Protein AF-A0A7J3CB57-F1 (afdb_monomer)

Radius of gyration: 18.68 Å; Cα contacts (8 Å, |Δi|>4): 405; chains: 1; bounding box: 47×32×48 Å

Nearest PDB structures (foldseek):
  8fs7-assembly1_G  TM=3.413E-01  e=9.773E-01  Saccharomyces cerevisiae
  8fs6-assembly1_G  TM=3.501E-01  e=1.384E+00  Saccharomyces cerevisiae
  8fs8-assembly1_G  TM=3.439E-01  e=1.745E+00  Saccharomyces cerevisiae
  7sh2-assembly1_G  TM=3.520E-01  e=1.646E+00  Saccharomyces cerevisiae
  7d5s-assembly1_A5  TM=2.911E-01  e=8.704E-01  Saccharomyces cerevisiae S288C

Mean predicted aligned error: 4.75 Å

Secondary structure (DSSP, 8-state):
---PPPHHHHHHHHHHHGGGTTSEEEEEEE-SSEEEEEEEETTEEEEEEEEETTTEEEEESS----SEET-STTTTEE--EEEESTTSSEEEEESSSEEEEE-GGG-EEEEEETTEEEEESS-EEETTEEE-TTSBP-PPP---TTSTT--HHHHHHT--S-HHHHHHHHS--TTHHHHHHHHTTS---SHHHHHHTHHHHHHHHH-

Structure (mmCIF, N/CA/C/O backbone):
data_AF-A0A7J3CB57-F1
#
_entry.id   AF-A0A7J3CB57-F1
#
loop_
_atom_site.group_PDB
_atom_site.id
_atom_site.type_symbol
_atom_site.label_atom_id
_atom_site.label_alt_id
_atom_site.label_comp_id
_atom_site.label_asym_id
_atom_site.label_entity_id
_atom_site.label_seq_id
_atom_site.pdbx_PDB_ins_code
_atom_site.Cartn_x
_atom_site.Cartn_y
_atom_site.Cartn_z
_atom_site.occupancy
_atom_site.B_iso_or_equiv
_atom_site.auth_seq_id
_atom_site.auth_comp_id
_atom_site.auth_asym_id
_atom_site.auth_atom_id
_atom_site.pdbx_PDB_model_num
ATOM 1 N N . MET A 1 1 ? 17.178 14.307 -3.572 1.00 38.34 1 MET A N 1
ATOM 2 C CA . MET A 1 1 ? 16.321 13.233 -4.129 1.00 38.34 1 MET A CA 1
ATOM 3 C C . MET A 1 1 ? 15.082 13.101 -3.258 1.00 38.34 1 MET A C 1
ATOM 5 O O . MET A 1 1 ? 15.237 12.918 -2.061 1.00 38.34 1 MET A O 1
ATOM 9 N N . LYS A 1 2 ? 13.868 13.264 -3.800 1.00 44.94 2 LYS A N 1
ATOM 10 C CA . LYS A 1 2 ? 12.630 13.085 -3.016 1.00 44.94 2 LYS A CA 1
ATOM 11 C C . LYS A 1 2 ? 12.364 11.580 -2.877 1.00 44.94 2 LYS A C 1
ATOM 13 O O . LYS A 1 2 ? 11.934 10.949 -3.835 1.00 44.94 2 LYS A O 1
ATOM 18 N N . SER A 1 3 ? 12.695 11.011 -1.722 1.00 59.19 3 SER A N 1
ATOM 19 C CA . SER A 1 3 ? 12.706 9.571 -1.441 1.00 59.19 3 SER A CA 1
ATOM 20 C C . SER A 1 3 ? 11.303 9.006 -1.190 1.00 59.19 3 SER A C 1
ATOM 22 O O . SER A 1 3 ? 10.954 8.693 -0.067 1.00 59.19 3 SER A O 1
ATOM 24 N N . SER A 1 4 ? 10.457 8.856 -2.209 1.00 71.75 4 SER A N 1
ATOM 25 C CA . SER A 1 4 ? 9.272 7.993 -2.051 1.00 71.75 4 SER A CA 1
ATOM 26 C C . SER A 1 4 ? 9.697 6.526 -2.005 1.00 71.75 4 SER A C 1
ATOM 28 O O . SER A 1 4 ? 10.627 6.158 -2.728 1.00 71.75 4 SER A O 1
ATOM 30 N N . LEU A 1 5 ? 8.973 5.689 -1.260 1.00 84.38 5 LEU A N 1
ATOM 31 C CA . LEU A 1 5 ? 9.158 4.241 -1.352 1.00 84.38 5 LEU A CA 1
ATOM 32 C C . LEU A 1 5 ? 8.951 3.756 -2.793 1.00 84.38 5 LEU A C 1
ATOM 34 O O . LEU A 1 5 ? 8.187 4.334 -3.572 1.00 84.38 5 LEU A O 1
ATOM 38 N N . SER A 1 6 ? 9.661 2.698 -3.129 1.00 86.94 6 SER A N 1
ATOM 39 C CA . SER A 1 6 ? 9.618 1.917 -4.360 1.00 86.94 6 SER A CA 1
ATOM 40 C C . SER A 1 6 ? 8.676 0.726 -4.222 1.00 86.94 6 SER A C 1
ATOM 42 O O . SER A 1 6 ? 8.260 0.373 -3.119 1.00 86.94 6 SER A O 1
ATOM 44 N N . PHE A 1 7 ? 8.381 0.056 -5.335 1.00 86.88 7 PHE A N 1
ATOM 45 C CA . PHE A 1 7 ? 7.584 -1.166 -5.300 1.00 86.88 7 PHE A CA 1
ATOM 46 C C . PHE A 1 7 ? 8.238 -2.276 -4.456 1.00 86.88 7 PHE A C 1
ATOM 48 O O . PHE A 1 7 ? 7.519 -2.972 -3.748 1.00 86.88 7 PHE A O 1
ATOM 55 N N . ALA A 1 8 ? 9.570 -2.412 -4.484 1.00 86.94 8 ALA A N 1
ATOM 56 C CA . ALA A 1 8 ? 10.304 -3.438 -3.740 1.00 86.94 8 ALA A CA 1
ATOM 57 C C . ALA A 1 8 ? 10.243 -3.208 -2.220 1.00 86.94 8 ALA A C 1
ATOM 59 O O . ALA A 1 8 ? 10.082 -4.146 -1.433 1.00 86.94 8 ALA A O 1
ATOM 60 N N . GLU A 1 9 ? 10.292 -1.945 -1.788 1.00 89.94 9 GLU A N 1
ATOM 61 C CA . GLU A 1 9 ? 10.100 -1.587 -0.379 1.00 89.94 9 GLU A CA 1
ATOM 62 C C . GLU A 1 9 ? 8.650 -1.854 0.069 1.00 89.94 9 GLU A C 1
ATOM 64 O O . GLU A 1 9 ? 8.436 -2.397 1.155 1.00 89.94 9 GLU A O 1
ATOM 69 N N . ILE A 1 10 ? 7.649 -1.563 -0.777 1.00 93.12 10 ILE A N 1
ATOM 70 C CA . ILE A 1 10 ? 6.248 -1.940 -0.504 1.00 93.12 10 ILE A CA 1
ATOM 71 C C . ILE A 1 10 ? 6.088 -3.461 -0.435 1.00 93.12 10 ILE A C 1
ATOM 73 O O . ILE A 1 10 ? 5.429 -3.961 0.477 1.00 93.12 10 ILE A O 1
ATOM 77 N N . MET A 1 11 ? 6.727 -4.202 -1.338 1.00 91.06 11 MET A N 1
ATOM 78 C CA . MET A 1 11 ? 6.706 -5.663 -1.349 1.00 91.06 11 MET A CA 1
ATOM 79 C C . MET A 1 11 ? 7.266 -6.235 -0.043 1.00 91.06 11 MET A C 1
ATOM 81 O O . MET A 1 11 ? 6.660 -7.119 0.566 1.00 91.06 11 MET A O 1
ATOM 85 N N . SER A 1 12 ? 8.386 -5.686 0.428 1.00 92.81 12 SER A N 1
ATOM 86 C CA . SER A 1 12 ? 9.019 -6.078 1.690 1.00 92.81 12 SER A CA 1
ATOM 87 C C . SER A 1 12 ? 8.121 -5.793 2.896 1.00 92.81 12 SER A C 1
ATOM 89 O O . SER A 1 12 ? 7.956 -6.655 3.765 1.00 92.81 12 SER A O 1
ATOM 91 N N . LEU A 1 13 ? 7.478 -4.619 2.926 1.00 96.19 13 LEU A N 1
ATOM 92 C CA . LEU A 1 13 ? 6.491 -4.269 3.950 1.00 96.19 13 LEU A CA 1
ATOM 93 C C . LEU A 1 13 ? 5.309 -5.241 3.946 1.00 96.19 13 LEU A C 1
ATOM 95 O O . LEU A 1 13 ? 4.960 -5.775 4.995 1.00 96.19 13 LEU A O 1
ATOM 99 N N . VAL A 1 14 ? 4.721 -5.517 2.783 1.00 96.62 14 VAL A N 1
ATOM 100 C CA . VAL A 1 14 ? 3.598 -6.456 2.637 1.00 96.62 14 VAL A CA 1
ATOM 101 C C . VAL A 1 14 ? 3.988 -7.861 3.099 1.00 96.62 14 VAL A C 1
ATOM 103 O O . VAL A 1 14 ? 3.247 -8.471 3.870 1.00 96.62 14 VAL A O 1
ATOM 106 N N . LYS A 1 15 ? 5.172 -8.355 2.714 1.00 96.00 15 LYS A N 1
ATOM 107 C CA . LYS A 1 15 ? 5.694 -9.663 3.147 1.00 96.00 15 LYS A CA 1
ATOM 108 C C . LYS A 1 15 ? 5.828 -9.740 4.667 1.00 96.00 15 LYS A C 1
ATOM 110 O O . LYS A 1 15 ? 5.419 -10.729 5.270 1.00 96.00 15 LYS A O 1
ATOM 115 N N . TYR A 1 16 ? 6.358 -8.693 5.300 1.00 97.50 16 TYR A N 1
ATOM 116 C CA . TYR A 1 16 ? 6.426 -8.621 6.759 1.00 97.50 16 TYR A CA 1
ATOM 117 C C . TYR A 1 16 ? 5.026 -8.602 7.383 1.00 97.50 16 TYR A C 1
ATOM 119 O O . TYR A 1 16 ? 4.765 -9.357 8.324 1.00 97.50 16 TYR A O 1
ATOM 127 N N . LEU A 1 17 ? 4.137 -7.754 6.861 1.00 98.38 17 LEU A N 1
ATOM 128 C CA . LEU A 1 17 ? 2.789 -7.531 7.376 1.00 98.38 17 LEU A CA 1
ATOM 129 C C . LEU A 1 17 ? 1.875 -8.748 7.221 1.00 98.38 17 LEU A C 1
ATOM 131 O O . LEU A 1 17 ? 0.974 -8.911 8.040 1.00 98.38 17 LEU A O 1
ATOM 135 N N . GLY A 1 18 ? 2.138 -9.645 6.268 1.00 98.19 18 GLY A N 1
ATOM 136 C CA . GLY A 1 18 ? 1.368 -10.879 6.065 1.00 98.19 18 GLY A CA 1
ATOM 137 C C . GLY A 1 18 ? 1.199 -11.732 7.332 1.00 98.19 18 GLY A C 1
ATOM 138 O O . GLY A 1 18 ? 0.197 -12.423 7.489 1.00 98.19 18 GLY A O 1
ATOM 139 N N . ARG A 1 19 ? 2.105 -11.616 8.315 1.00 98.19 19 ARG A N 1
ATOM 140 C CA . ARG A 1 19 ? 1.956 -12.271 9.630 1.00 98.19 19 ARG A CA 1
ATOM 141 C C . ARG A 1 19 ? 0.675 -11.871 10.379 1.00 98.19 19 ARG A C 1
ATOM 143 O O . ARG A 1 19 ? 0.191 -12.668 11.181 1.00 98.19 19 ARG A O 1
ATOM 150 N N . TYR A 1 20 ? 0.129 -10.681 10.113 1.00 98.62 20 TYR A N 1
ATOM 151 C CA . TYR A 1 20 ? -1.093 -10.143 10.721 1.00 98.62 20 TYR A CA 1
ATOM 152 C C . TYR A 1 20 ? -2.383 -10.560 9.995 1.00 98.62 20 TYR A C 1
ATOM 154 O O . TYR A 1 20 ? -3.464 -10.227 10.476 1.00 98.62 20 TYR A O 1
ATOM 162 N N . GLU A 1 21 ? -2.312 -11.313 8.890 1.00 98.62 21 GLU A N 1
ATOM 163 C CA . GLU A 1 21 ? -3.500 -11.934 8.281 1.00 98.62 21 GLU A CA 1
ATOM 164 C C . GLU A 1 21 ? -4.196 -12.868 9.288 1.00 98.62 21 GLU A C 1
ATOM 166 O O . GLU A 1 21 ? -3.537 -13.591 10.043 1.00 98.62 21 GLU A O 1
ATOM 171 N N . GLY A 1 22 ? -5.528 -12.817 9.356 1.00 98.44 22 GLY A N 1
ATOM 172 C CA . GLY A 1 22 ? -6.338 -13.439 10.412 1.00 98.44 22 GLY A CA 1
ATOM 173 C C . GLY A 1 22 ? -6.365 -12.658 11.735 1.00 98.44 22 GLY A C 1
ATOM 174 O O . GLY A 1 22 ? -7.016 -13.080 12.688 1.00 98.44 22 GLY A O 1
ATOM 175 N N . GLY A 1 23 ? -5.646 -11.537 11.816 1.00 98.56 23 GLY A N 1
ATOM 176 C CA . GLY A 1 23 ? -5.724 -10.565 12.900 1.00 98.56 23 GLY A CA 1
ATOM 177 C C . GLY A 1 23 ? -6.763 -9.478 12.628 1.00 98.56 23 GLY A C 1
ATOM 178 O O . GLY A 1 23 ? -7.767 -9.700 11.949 1.00 98.56 23 GLY A O 1
ATOM 179 N N . PHE A 1 24 ? -6.514 -8.286 13.160 1.00 98.56 24 PHE A N 1
ATOM 180 C CA . PHE A 1 24 ? -7.400 -7.135 13.030 1.00 98.56 24 PHE A CA 1
ATOM 181 C C . PHE A 1 24 ? -6.638 -5.806 13.029 1.00 98.56 24 PHE A C 1
ATOM 183 O O . PHE A 1 24 ? -5.546 -5.683 13.596 1.00 98.56 24 PHE A O 1
ATOM 190 N N . ILE A 1 25 ? -7.245 -4.793 12.412 1.00 98.69 25 ILE A N 1
ATOM 191 C CA . ILE A 1 25 ? -6.881 -3.392 12.620 1.00 98.69 25 ILE A CA 1
ATOM 192 C C . ILE A 1 25 ? -7.503 -2.986 13.961 1.00 98.69 25 ILE A C 1
ATOM 194 O O . ILE A 1 25 ? -8.697 -2.722 14.042 1.00 98.69 25 ILE A O 1
ATOM 198 N N . GLU A 1 26 ? -6.721 -2.983 15.043 1.00 98.38 26 GLU A N 1
ATOM 199 C CA . GLU A 1 26 ? -7.223 -2.668 16.392 1.00 98.38 26 GLU A CA 1
ATOM 200 C C . GLU A 1 26 ? -7.684 -1.216 16.465 1.00 98.38 26 GLU A C 1
ATOM 202 O O . GLU A 1 26 ? -8.778 -0.931 16.934 1.00 98.38 26 GLU A O 1
ATOM 207 N N . LYS A 1 27 ? -6.840 -0.293 15.999 1.00 98.19 27 LYS A N 1
ATOM 208 C CA . LYS A 1 27 ? -7.056 1.154 16.084 1.00 98.19 27 LYS A CA 1
ATOM 209 C C . LYS A 1 27 ? -6.508 1.829 14.847 1.00 98.19 27 LYS A C 1
ATOM 211 O O . LYS A 1 27 ? -5.547 1.350 14.244 1.00 98.19 27 LYS A O 1
ATOM 216 N N . ASN A 1 28 ? -7.067 2.985 14.530 1.00 98.56 28 ASN A N 1
ATOM 217 C CA . ASN A 1 28 ? -6.467 3.905 13.576 1.00 98.56 28 ASN A CA 1
ATOM 218 C C . ASN A 1 28 ? -6.370 5.312 14.169 1.00 98.56 28 ASN A C 1
ATOM 220 O O . ASN A 1 28 ? -7.122 5.656 15.076 1.00 98.56 28 ASN A O 1
ATOM 224 N N . TYR A 1 29 ? -5.426 6.103 13.682 1.00 98.38 29 TYR A N 1
ATOM 225 C CA . TYR A 1 29 ? -5.174 7.468 14.130 1.00 98.38 29 TYR A CA 1
ATOM 226 C C . TYR A 1 29 ? -5.048 8.366 12.912 1.00 98.38 29 TYR A C 1
ATOM 228 O O . TYR A 1 29 ? -4.495 7.948 11.894 1.00 98.38 29 TYR A O 1
ATOM 236 N N . TYR A 1 30 ? -5.558 9.585 13.020 1.00 97.94 30 TYR A N 1
ATOM 237 C CA . TYR A 1 30 ? -5.430 10.602 11.989 1.00 97.94 30 TYR A CA 1
ATOM 238 C C . TYR A 1 30 ? -5.052 11.947 12.616 1.00 97.94 30 TYR A C 1
ATOM 240 O O . TYR A 1 30 ? -5.779 12.468 13.467 1.00 97.94 30 TYR A O 1
ATOM 248 N N . GLY A 1 31 ? -3.918 12.487 12.177 1.00 96.75 31 GLY A N 1
ATOM 249 C CA . GLY A 1 31 ? -3.311 13.724 12.660 1.00 96.75 31 GLY A CA 1
ATOM 250 C C . GLY A 1 31 ? -2.809 14.604 11.520 1.00 96.75 31 GLY A C 1
ATOM 251 O O . GLY A 1 31 ? -3.054 14.316 10.346 1.00 96.75 31 GLY A O 1
ATOM 252 N N . GLU A 1 32 ? -2.094 15.675 11.862 1.00 94.62 32 GLU A N 1
ATOM 253 C CA . GLU A 1 32 ? -1.498 16.579 10.868 1.00 94.62 32 GLU A CA 1
ATOM 254 C C . GLU A 1 32 ? -0.471 15.859 9.983 1.00 94.62 32 GLU A C 1
ATOM 256 O O . GLU A 1 32 ? -0.491 16.019 8.762 1.00 94.62 32 GLU A O 1
ATOM 261 N N . GLU A 1 33 ? 0.355 14.999 10.583 1.00 93.06 33 GLU A N 1
ATOM 262 C CA . GLU A 1 33 ? 1.429 14.270 9.894 1.00 93.06 33 GLU A CA 1
ATOM 263 C C . GLU A 1 33 ? 0.917 13.141 8.985 1.00 93.06 33 GLU A C 1
ATOM 265 O O . GLU A 1 33 ? 1.577 12.758 8.015 1.00 93.06 33 GLU A O 1
ATOM 270 N N . GLY A 1 34 ? -0.278 12.605 9.257 1.00 96.69 34 GLY A N 1
ATOM 271 C CA . GLY A 1 34 ? -0.868 11.548 8.442 1.00 96.69 34 GLY A CA 1
ATOM 272 C C . GLY A 1 34 ? -1.733 10.563 9.216 1.00 96.69 34 GLY A C 1
ATOM 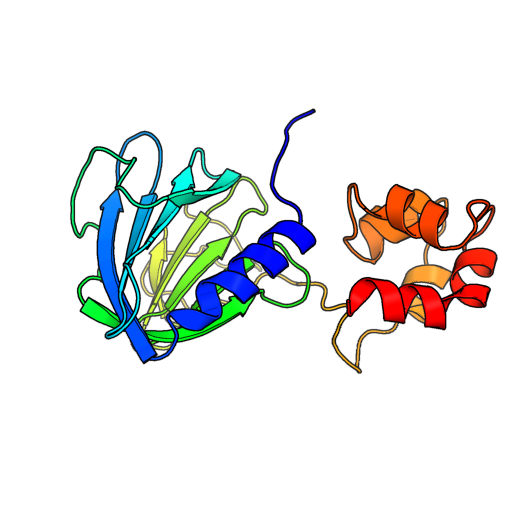273 O O . GLY A 1 34 ? -2.572 10.954 10.029 1.00 96.69 34 GLY A O 1
ATOM 274 N N . PHE A 1 35 ? -1.575 9.277 8.902 1.00 98.44 35 PHE A N 1
ATOM 275 C CA . PHE A 1 35 ? -2.391 8.188 9.435 1.00 98.44 35 PHE A CA 1
ATOM 276 C C . PHE A 1 35 ? -1.540 7.113 10.099 1.00 98.44 35 PHE A C 1
ATOM 278 O O . PHE A 1 35 ? -0.445 6.813 9.633 1.00 98.44 35 PHE A O 1
ATOM 285 N N . SER A 1 36 ? -2.079 6.475 11.133 1.00 98.50 36 SER A N 1
ATOM 286 C CA . SER A 1 36 ? -1.491 5.278 11.735 1.00 98.50 36 SER A CA 1
ATOM 287 C C . SER A 1 36 ? -2.523 4.174 11.892 1.00 98.50 36 SER A C 1
ATOM 289 O O . SER A 1 36 ? -3.670 4.451 12.240 1.00 98.50 36 SER A O 1
ATOM 291 N N . PHE A 1 37 ? -2.118 2.926 11.680 1.00 98.69 37 PHE A N 1
ATOM 292 C CA . PHE A 1 37 ? -2.960 1.739 11.794 1.00 98.69 37 PHE A CA 1
ATOM 293 C C . PHE A 1 37 ? -2.286 0.721 12.701 1.00 98.69 37 PHE A C 1
ATOM 295 O O . PHE A 1 37 ? -1.244 0.167 12.352 1.00 98.69 37 PHE A O 1
ATOM 302 N N . LYS A 1 38 ? -2.885 0.450 13.860 1.00 98.69 38 LYS A N 1
ATOM 303 C CA . LYS A 1 38 ? -2.401 -0.588 14.765 1.00 98.69 38 LYS A CA 1
ATOM 304 C C . LYS A 1 38 ? -2.916 -1.945 14.306 1.00 98.69 38 LYS A C 1
ATOM 306 O O . LYS A 1 38 ? -4.118 -2.197 14.365 1.00 98.69 38 LYS A O 1
ATOM 311 N N . LEU A 1 39 ? -2.011 -2.823 13.906 1.00 98.81 39 LEU A N 1
ATOM 312 C CA . LEU A 1 39 ? -2.306 -4.194 13.510 1.00 98.81 39 LEU A CA 1
ATOM 313 C C . LEU A 1 39 ? -2.015 -5.127 14.681 1.00 98.81 39 LEU A C 1
ATOM 315 O O . LEU A 1 39 ? -0.971 -5.025 15.334 1.00 98.81 39 LEU A O 1
ATOM 319 N N . ARG A 1 40 ? -2.947 -6.034 14.963 1.00 98.38 40 ARG A N 1
ATOM 320 C CA . ARG A 1 40 ? -2.843 -6.984 16.070 1.00 98.38 40 ARG A CA 1
ATOM 321 C C . ARG A 1 40 ? -3.292 -8.367 15.630 1.00 98.38 40 ARG A C 1
ATOM 323 O O . ARG A 1 40 ? -4.263 -8.514 14.896 1.00 98.38 40 ARG A O 1
ATOM 330 N N . LYS A 1 41 ? -2.602 -9.388 16.128 1.00 98.44 41 LYS A N 1
ATOM 331 C CA . LYS A 1 41 ? -2.986 -10.793 16.002 1.00 98.44 41 LYS A CA 1
ATOM 332 C C . LYS A 1 41 ? -2.536 -11.534 17.255 1.00 98.44 41 LYS A C 1
ATOM 334 O O . LYS A 1 41 ? -1.496 -11.211 17.817 1.00 98.44 41 LYS A O 1
ATOM 339 N N . SER A 1 42 ? -3.335 -12.494 17.714 1.00 97.50 42 SER A N 1
ATOM 340 C CA . SER A 1 42 ? -2.968 -13.302 18.881 1.00 97.50 42 SER A CA 1
ATOM 341 C C . SER A 1 42 ? -1.648 -14.046 18.638 1.00 97.50 42 SER A C 1
ATOM 343 O O . SER A 1 42 ? -1.434 -14.568 17.545 1.00 97.50 42 SER A O 1
ATOM 345 N N . GLY A 1 43 ? -0.776 -14.087 19.647 1.00 96.94 43 GLY A N 1
ATOM 346 C CA . GLY A 1 43 ? 0.510 -14.793 19.589 1.00 96.94 43 GLY A CA 1
ATOM 347 C C . GLY A 1 43 ? 1.676 -14.021 18.960 1.00 96.94 43 GLY A C 1
ATOM 348 O O . GLY A 1 43 ? 2.780 -14.555 18.933 1.00 96.94 43 GLY A O 1
ATOM 349 N N . ILE A 1 44 ? 1.472 -12.789 18.481 1.00 97.25 44 ILE A N 1
ATOM 350 C CA . ILE A 1 44 ? 2.553 -11.897 18.031 1.00 97.25 44 ILE A CA 1
ATOM 351 C C . ILE A 1 44 ? 2.358 -10.485 18.589 1.00 97.25 44 ILE A C 1
ATOM 353 O O . ILE A 1 44 ? 1.228 -10.063 18.853 1.00 97.25 44 ILE A O 1
ATOM 357 N N . ASP A 1 45 ? 3.454 -9.744 18.743 1.00 98.00 45 ASP A N 1
ATOM 358 C CA . ASP A 1 45 ? 3.396 -8.338 19.141 1.00 98.00 45 ASP A CA 1
ATOM 359 C C . ASP A 1 45 ? 2.630 -7.508 18.110 1.00 98.00 45 ASP A C 1
ATOM 361 O O . ASP A 1 45 ? 2.654 -7.791 16.913 1.00 98.00 45 ASP A O 1
ATOM 365 N N . SER A 1 46 ? 1.932 -6.469 18.570 1.00 98.19 46 SER A N 1
ATOM 366 C CA . SER A 1 46 ? 1.280 -5.523 17.663 1.00 98.19 46 SER A CA 1
ATOM 367 C C . SER A 1 46 ? 2.298 -4.604 16.993 1.00 98.19 46 SER A C 1
ATOM 369 O O . SER A 1 46 ? 3.281 -4.212 17.619 1.00 98.19 46 SER A O 1
ATOM 371 N N . THR A 1 47 ? 1.997 -4.151 15.779 1.00 98.69 47 THR A N 1
ATOM 372 C CA . THR A 1 47 ? 2.768 -3.106 15.092 1.00 98.69 47 THR A CA 1
ATOM 373 C C . THR A 1 47 ? 1.858 -1.981 14.627 1.00 98.69 47 THR A C 1
ATOM 375 O O . THR A 1 47 ? 0.651 -2.166 14.470 1.00 98.69 47 THR A O 1
ATOM 378 N N . TYR A 1 48 ? 2.440 -0.815 14.390 1.00 98.75 48 TYR A N 1
ATOM 379 C CA . TYR A 1 48 ? 1.779 0.315 13.763 1.00 98.75 48 TYR A CA 1
ATOM 380 C C . TYR A 1 48 ? 2.318 0.495 12.351 1.00 98.75 48 TYR A C 1
ATOM 382 O O . TYR A 1 48 ? 3.526 0.613 12.175 1.00 98.75 48 TYR A O 1
ATOM 390 N N . LEU A 1 49 ? 1.421 0.546 11.368 1.00 98.69 49 LEU A N 1
ATOM 391 C CA . LEU A 1 49 ? 1.713 0.994 10.011 1.00 98.69 49 LEU A CA 1
ATOM 392 C C . LEU A 1 49 ? 1.368 2.478 9.899 1.00 98.69 49 LEU A C 1
ATOM 394 O O . LEU A 1 49 ? 0.205 2.850 10.055 1.00 98.69 49 LEU A O 1
ATOM 398 N N . HIS A 1 50 ? 2.358 3.316 9.611 1.00 98.44 50 HIS A N 1
ATOM 399 C CA . HIS A 1 50 ? 2.179 4.764 9.483 1.00 98.44 50 HIS A CA 1
ATOM 400 C C . HIS A 1 50 ? 2.239 5.191 8.036 1.00 98.44 50 HIS A C 1
ATOM 402 O O . HIS A 1 50 ? 3.177 4.803 7.354 1.00 98.44 50 HIS A O 1
ATOM 408 N N . PHE A 1 51 ? 1.298 6.026 7.602 1.00 97.75 51 PHE A N 1
ATOM 409 C CA . PHE A 1 51 ? 1.325 6.725 6.324 1.00 97.75 51 PHE A CA 1
ATOM 410 C C . PHE A 1 51 ? 1.506 8.225 6.554 1.00 97.75 51 PHE A C 1
ATOM 412 O O . PHE A 1 51 ? 0.561 8.898 6.968 1.00 97.75 51 PHE A O 1
ATOM 419 N N . VAL A 1 52 ? 2.707 8.738 6.278 1.00 95.62 52 VAL A N 1
ATOM 420 C CA . VAL A 1 52 ? 3.127 10.109 6.625 1.00 95.62 52 VAL A CA 1
ATOM 421 C C . VAL A 1 52 ? 3.405 10.940 5.378 1.00 95.62 52 VAL A C 1
ATOM 423 O O . VAL A 1 52 ? 3.893 10.420 4.367 1.00 95.62 52 VAL A O 1
ATOM 426 N N . ASP A 1 53 ? 3.047 12.226 5.423 1.00 90.94 53 ASP A N 1
ATOM 427 C CA . ASP A 1 53 ? 3.245 13.218 4.348 1.00 90.94 53 ASP A CA 1
ATOM 428 C C . ASP A 1 53 ? 2.677 12.813 2.979 1.00 90.94 53 ASP A C 1
ATOM 430 O O . ASP A 1 53 ? 3.063 13.332 1.922 1.00 90.94 53 ASP A O 1
ATOM 434 N N . ASN A 1 54 ? 1.729 11.875 2.998 1.00 89.94 54 ASN A N 1
ATOM 435 C CA . ASN A 1 54 ? 1.191 11.172 1.838 1.00 89.94 54 ASN A CA 1
ATOM 436 C C . ASN A 1 54 ? 2.264 1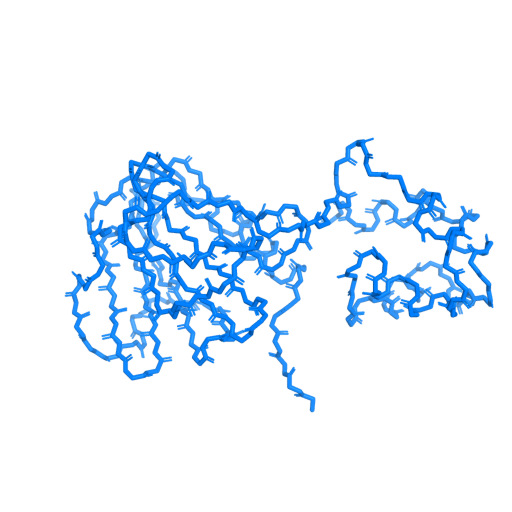0.495 0.958 1.00 89.94 54 ASN A C 1
ATOM 438 O O . ASN A 1 54 ? 2.102 10.396 -0.258 1.00 89.94 54 ASN A O 1
ATOM 442 N N . ARG A 1 55 ? 3.403 10.100 1.533 1.00 88.00 55 ARG A N 1
ATOM 443 C CA . ARG A 1 55 ? 4.576 9.644 0.764 1.00 88.00 55 ARG A CA 1
ATOM 444 C C . ARG A 1 55 ? 5.325 8.475 1.376 1.00 88.00 55 ARG A C 1
ATOM 446 O O . ARG A 1 55 ? 5.976 7.740 0.634 1.00 88.00 55 ARG A O 1
ATOM 453 N N . PHE A 1 56 ? 5.257 8.316 2.690 1.00 90.62 56 PHE A N 1
ATOM 454 C CA . PHE A 1 56 ? 6.071 7.349 3.411 1.00 90.62 56 PHE A CA 1
ATOM 455 C C . PHE A 1 56 ? 5.200 6.331 4.119 1.00 90.62 56 PHE A C 1
ATOM 457 O O . PHE A 1 56 ? 4.208 6.701 4.741 1.00 90.62 56 PHE A O 1
ATOM 464 N N . LEU A 1 57 ? 5.612 5.066 4.040 1.00 95.81 57 LEU A N 1
ATOM 465 C CA . LEU A 1 57 ? 5.121 4.004 4.903 1.00 95.81 57 LEU A CA 1
ATOM 466 C C . LEU A 1 57 ? 6.257 3.485 5.774 1.00 95.81 57 LEU A C 1
ATOM 468 O O . LEU A 1 57 ? 7.347 3.214 5.281 1.00 95.81 57 LEU A O 1
ATOM 472 N N . PHE A 1 58 ? 6.006 3.319 7.062 1.00 96.44 58 PHE A N 1
ATOM 473 C CA . PHE A 1 58 ? 6.955 2.648 7.943 1.00 96.44 58 PHE A CA 1
ATOM 474 C C . PHE A 1 58 ? 6.235 1.953 9.090 1.00 96.44 58 PHE A C 1
ATOM 476 O O . PHE A 1 58 ? 5.060 2.214 9.362 1.00 96.44 58 PHE A O 1
ATOM 483 N N . LEU A 1 59 ? 6.962 1.046 9.739 1.00 98.06 59 LEU A N 1
ATOM 484 C CA . LEU A 1 59 ? 6.480 0.277 10.876 1.00 98.06 59 LEU A CA 1
ATOM 485 C C . LEU A 1 59 ? 7.137 0.756 12.168 1.00 98.06 59 LEU A C 1
ATOM 487 O O . LEU A 1 59 ? 8.314 1.111 12.176 1.00 98.06 59 LEU A O 1
ATOM 491 N N . SER A 1 60 ? 6.399 0.707 13.272 1.00 98.12 60 SER A N 1
ATOM 492 C CA . SER A 1 60 ? 6.964 0.867 14.616 1.00 98.12 60 SER A CA 1
ATOM 493 C C . SER A 1 60 ? 6.176 0.076 15.660 1.00 98.12 60 SER A C 1
ATOM 495 O O . SER A 1 60 ? 5.068 -0.401 15.406 1.00 98.12 60 SER A O 1
ATOM 497 N N . SER A 1 61 ? 6.754 -0.076 16.851 1.00 97.62 61 SER A N 1
ATOM 498 C CA . SER A 1 61 ? 6.095 -0.680 18.020 1.00 97.62 61 SER A CA 1
ATOM 499 C C . SER A 1 61 ? 5.067 0.250 18.677 1.00 97.62 61 SER A C 1
ATOM 501 O O . SER A 1 61 ? 4.161 -0.212 19.365 1.00 97.62 61 SER A O 1
ATOM 503 N N . GLU A 1 62 ? 5.176 1.556 18.437 1.00 97.62 62 GLU A N 1
ATOM 504 C CA . GLU A 1 62 ? 4.343 2.593 19.050 1.00 97.62 62 GLU A CA 1
ATOM 505 C C . GLU A 1 62 ? 3.639 3.459 18.011 1.00 97.62 62 GLU A C 1
ATOM 507 O O . GLU A 1 62 ? 4.118 3.605 16.885 1.00 97.62 62 GLU A O 1
ATOM 512 N N . ASN A 1 63 ? 2.540 4.099 18.412 1.00 97.62 63 ASN A N 1
ATOM 513 C CA . ASN A 1 63 ? 1.926 5.137 17.598 1.00 97.62 63 ASN A CA 1
ATOM 514 C C . ASN A 1 63 ? 2.862 6.354 17.492 1.00 97.62 63 ASN A C 1
ATOM 516 O O . ASN A 1 63 ? 3.410 6.786 18.503 1.00 97.62 63 ASN A O 1
ATOM 520 N N . LYS A 1 64 ? 3.007 6.919 16.290 1.00 96.88 64 LYS A N 1
ATOM 521 C CA . LYS A 1 64 ? 3.772 8.147 16.027 1.00 96.88 64 LYS A CA 1
ATOM 522 C C . LYS A 1 64 ? 2.893 9.289 15.509 1.00 96.88 64 LYS A C 1
ATOM 524 O O . LYS A 1 64 ? 3.392 10.381 15.318 1.00 96.88 64 LYS A O 1
ATOM 529 N N . ILE A 1 65 ? 1.592 9.047 15.321 1.00 97.56 65 ILE A N 1
ATOM 530 C CA . ILE A 1 65 ? 0.641 10.046 14.829 1.00 97.56 65 ILE A CA 1
ATOM 531 C C . ILE A 1 65 ? -0.235 10.527 15.977 1.00 97.56 65 ILE A C 1
ATOM 533 O O . ILE A 1 65 ? -1.126 9.809 16.442 1.00 97.56 65 ILE A O 1
ATOM 537 N N . GLU A 1 66 ? -0.011 11.757 16.419 1.00 95.25 66 GLU A N 1
ATOM 538 C CA . GLU A 1 66 ? -0.900 12.426 17.364 1.00 95.25 66 GLU A CA 1
ATOM 539 C C . GLU A 1 66 ? -2.156 12.926 16.647 1.00 95.25 66 GLU A C 1
ATOM 541 O O . GLU A 1 66 ? -2.081 13.577 15.606 1.00 95.25 66 GLU A O 1
ATOM 546 N N . GLY A 1 67 ? -3.337 12.607 17.177 1.00 94.69 67 GLY A N 1
ATOM 547 C CA . GLY A 1 67 ? -4.586 13.060 16.576 1.00 94.69 67 GLY A CA 1
ATOM 548 C C . GLY A 1 67 ? -5.804 12.221 16.936 1.00 94.69 67 GLY A C 1
ATOM 549 O O . GLY A 1 67 ? -5.848 11.527 17.955 1.00 94.69 67 GLY A O 1
ATOM 550 N N . LYS A 1 68 ? -6.827 12.300 16.082 1.00 96.69 68 LYS A N 1
ATOM 551 C CA . LYS A 1 68 ? -8.114 11.631 16.288 1.00 96.69 68 LYS A CA 1
ATOM 552 C C . LYS A 1 68 ? -7.938 10.121 16.198 1.00 96.69 68 LYS A C 1
ATOM 554 O O . LYS A 1 68 ? -7.584 9.588 15.147 1.00 96.69 68 LYS A O 1
ATOM 559 N N . LYS A 1 69 ? -8.240 9.440 17.297 1.00 97.12 69 LYS A N 1
ATOM 560 C CA . LYS A 1 69 ? -8.317 7.983 17.364 1.00 97.12 69 LYS A CA 1
ATOM 561 C C . LYS A 1 69 ? -9.622 7.490 16.728 1.00 97.12 69 LYS A C 1
ATOM 563 O O . LYS A 1 69 ? -10.661 8.122 16.884 1.00 97.12 69 LYS A O 1
ATOM 568 N N . ASN A 1 70 ? -9.548 6.353 16.044 1.00 96.25 70 ASN A N 1
ATOM 569 C CA . ASN A 1 70 ? -10.633 5.672 15.338 1.00 96.25 70 ASN A CA 1
ATOM 570 C C . ASN A 1 70 ? -11.388 6.594 14.370 1.00 96.25 70 ASN A C 1
ATOM 572 O O . ASN A 1 70 ? -12.605 6.533 14.239 1.00 96.25 70 ASN A O 1
ATOM 576 N N . PHE A 1 71 ? -10.637 7.466 13.695 1.00 96.56 71 PHE A N 1
ATOM 577 C CA . PHE A 1 71 ? -11.165 8.422 12.729 1.00 96.56 71 PHE A CA 1
ATOM 578 C C . PHE A 1 71 ? -11.797 7.734 11.510 1.00 96.56 71 PHE A C 1
ATOM 580 O O . PHE A 1 71 ? -12.825 8.178 11.004 1.00 96.56 71 PHE A O 1
ATOM 587 N N . LEU A 1 72 ? -11.179 6.653 11.037 1.00 97.81 72 LEU A N 1
ATOM 588 C CA . LEU A 1 72 ? -11.694 5.817 9.960 1.00 97.81 72 LEU A CA 1
ATOM 589 C C . LEU A 1 72 ? -12.546 4.679 10.528 1.00 97.81 72 LEU A C 1
ATOM 591 O O . LEU A 1 72 ? -12.242 4.180 11.619 1.00 97.81 72 LEU A O 1
ATOM 595 N N . PRO A 1 73 ? -13.542 4.183 9.770 1.00 97.06 73 PRO A N 1
ATOM 596 C CA . PRO A 1 73 ? -14.398 3.073 10.181 1.00 97.06 73 PRO A CA 1
ATOM 597 C C . PRO A 1 73 ? -13.667 1.716 10.084 1.00 97.06 73 PRO A C 1
ATOM 599 O O . PRO A 1 73 ? -14.170 0.772 9.488 1.00 97.06 73 PRO A O 1
ATOM 602 N N . LEU A 1 74 ? -12.462 1.615 10.644 1.00 98.00 74 LEU A N 1
ATOM 603 C CA . LEU A 1 74 ? -11.567 0.453 10.578 1.00 98.00 74 LEU A CA 1
ATOM 604 C C . LEU A 1 74 ? -11.236 -0.139 11.958 1.00 98.00 74 LEU A C 1
ATOM 606 O O . LEU A 1 74 ? -10.443 -1.067 12.036 1.00 98.00 74 LEU A O 1
ATOM 610 N N . GLU A 1 75 ? -11.799 0.394 13.045 1.00 97.75 75 GLU A N 1
ATOM 611 C CA . GLU A 1 75 ? -11.584 -0.148 14.393 1.00 97.75 75 GLU A CA 1
ATOM 612 C C . GLU A 1 75 ? -12.134 -1.577 14.520 1.00 97.75 75 GLU A C 1
ATOM 614 O O . GLU A 1 75 ? -13.281 -1.847 14.167 1.00 97.75 75 GLU A O 1
ATOM 619 N N . ASN A 1 76 ? -11.297 -2.475 15.046 1.00 97.81 76 ASN A N 1
ATOM 620 C CA . ASN A 1 76 ? -11.559 -3.901 15.254 1.00 97.81 76 ASN A CA 1
ATOM 621 C C . ASN A 1 76 ? -12.034 -4.659 13.999 1.00 97.81 76 ASN A C 1
ATOM 623 O O . ASN A 1 76 ? -12.718 -5.676 14.106 1.00 97.81 76 ASN A O 1
ATOM 627 N N . ILE A 1 77 ? -11.658 -4.192 12.806 1.00 98.25 77 ILE A N 1
ATOM 628 C CA . ILE A 1 77 ? -11.964 -4.887 11.551 1.00 98.25 77 ILE A CA 1
ATOM 629 C C . ILE A 1 77 ? -10.959 -6.016 11.327 1.00 98.25 77 ILE A C 1
ATOM 631 O O . ILE A 1 77 ? -9.750 -5.808 11.436 1.00 98.25 77 ILE A O 1
ATOM 635 N N . SER A 1 78 ? -11.463 -7.208 11.000 1.00 98.38 78 SER A N 1
ATOM 636 C CA . SER A 1 78 ? -10.638 -8.373 10.685 1.00 98.38 78 SER A CA 1
ATOM 637 C C . SER A 1 78 ? -9.847 -8.183 9.391 1.00 98.38 78 SER A C 1
ATOM 639 O O . SER A 1 78 ? -10.315 -7.561 8.438 1.00 98.38 78 SER A O 1
ATOM 641 N N . ILE A 1 79 ? -8.643 -8.748 9.363 1.00 98.75 79 ILE A N 1
ATOM 642 C CA . ILE A 1 79 ? -7.742 -8.709 8.211 1.00 98.75 79 ILE A CA 1
ATOM 643 C C . ILE A 1 79 ? -7.798 -10.066 7.518 1.00 98.75 79 ILE A C 1
ATOM 645 O O . ILE A 1 79 ? -7.303 -11.056 8.059 1.00 98.75 79 ILE A O 1
ATOM 649 N N . SER A 1 80 ? -8.368 -10.124 6.319 1.00 98.56 80 SER A N 1
ATOM 650 C CA . SER A 1 80 ? -8.376 -11.339 5.498 1.00 98.56 80 SER A CA 1
ATOM 651 C C . SER A 1 80 ? -7.094 -11.490 4.685 1.00 98.56 80 SER A C 1
ATOM 653 O O . SER A 1 80 ? -6.589 -12.602 4.550 1.00 98.56 80 SER A O 1
ATOM 655 N N . ARG A 1 81 ? -6.559 -10.390 4.145 1.00 98.50 81 ARG A N 1
ATOM 656 C CA . ARG A 1 81 ? -5.376 -10.406 3.276 1.00 98.50 81 ARG A CA 1
ATOM 657 C C . ARG A 1 81 ? -4.622 -9.088 3.347 1.00 98.50 81 ARG A C 1
ATOM 659 O O . ARG A 1 81 ? -5.241 -8.029 3.404 1.00 98.50 81 ARG A O 1
ATOM 666 N N . ILE A 1 82 ? -3.297 -9.134 3.277 1.00 98.62 82 ILE A N 1
ATOM 667 C CA . ILE A 1 82 ? -2.462 -7.955 3.040 1.00 98.62 82 ILE A CA 1
ATOM 668 C C . ILE A 1 82 ? -1.679 -8.193 1.758 1.00 98.62 82 ILE A C 1
ATOM 670 O O . ILE A 1 82 ? -0.952 -9.176 1.635 1.00 98.62 82 ILE A O 1
ATOM 674 N N . LYS A 1 83 ? -1.829 -7.302 0.779 1.00 97.12 83 LYS A N 1
ATOM 675 C CA . LYS A 1 83 ? -1.152 -7.445 -0.512 1.00 97.12 83 LYS A CA 1
ATOM 676 C C . LYS A 1 83 ? -0.740 -6.107 -1.105 1.00 97.12 83 LYS A C 1
ATOM 678 O O . LYS A 1 83 ? -1.229 -5.047 -0.722 1.00 97.12 83 LYS A O 1
ATOM 683 N N . GLN A 1 84 ? 0.176 -6.202 -2.055 1.00 95.81 84 GLN A N 1
ATOM 684 C CA . GLN A 1 84 ? 0.499 -5.144 -2.996 1.00 95.81 84 GLN A CA 1
ATOM 685 C C . GLN A 1 84 ? -0.295 -5.387 -4.281 1.00 95.81 84 GLN A C 1
ATOM 687 O O . GLN A 1 84 ? -0.458 -6.542 -4.681 1.00 95.81 84 GLN A O 1
ATOM 692 N N . VAL A 1 85 ? -0.781 -4.326 -4.920 1.00 94.81 85 VAL A N 1
ATOM 693 C CA . VAL A 1 85 ? -1.444 -4.435 -6.229 1.00 94.81 85 VAL A CA 1
ATOM 694 C C . VAL A 1 85 ? -0.380 -4.444 -7.318 1.00 94.81 85 VAL A C 1
ATOM 696 O O . VAL A 1 85 ? 0.373 -3.478 -7.457 1.00 94.81 85 VAL A O 1
ATOM 699 N N . GLY A 1 86 ? -0.299 -5.558 -8.047 1.00 90.69 86 GLY A N 1
ATOM 700 C CA . GLY A 1 86 ? 0.752 -5.810 -9.025 1.00 90.69 86 GLY A CA 1
ATOM 701 C C . GLY A 1 86 ? 2.151 -5.618 -8.440 1.00 90.69 86 GLY A C 1
ATOM 702 O O . GLY A 1 86 ? 2.462 -6.079 -7.339 1.00 90.69 86 GLY A O 1
ATOM 703 N N . THR A 1 87 ? 2.981 -4.892 -9.170 1.00 89.19 87 THR A N 1
ATOM 704 C CA . THR A 1 87 ? 4.281 -4.356 -8.758 1.00 89.19 87 THR A CA 1
ATOM 705 C C . THR A 1 87 ? 4.232 -2.834 -8.650 1.00 89.19 87 THR A C 1
ATOM 707 O O . THR A 1 87 ? 5.238 -2.157 -8.832 1.00 89.19 87 THR A O 1
ATOM 710 N N . ASP A 1 88 ? 3.061 -2.282 -8.334 1.00 90.44 88 ASP A N 1
ATOM 711 C CA . ASP A 1 88 ? 2.865 -0.853 -8.140 1.00 90.44 88 ASP A CA 1
ATOM 712 C C . ASP A 1 88 ? 2.873 -0.461 -6.663 1.00 90.44 88 ASP A C 1
ATOM 714 O O . ASP A 1 88 ? 2.826 -1.289 -5.751 1.00 90.44 88 ASP A O 1
ATOM 718 N N . ARG A 1 89 ? 2.947 0.840 -6.386 1.00 92.56 89 ARG A N 1
ATOM 719 C CA . ARG A 1 89 ? 3.044 1.360 -5.011 1.00 92.56 89 ARG A CA 1
ATOM 720 C C . ARG A 1 89 ? 1.668 1.559 -4.387 1.00 92.56 89 ARG A C 1
ATOM 722 O O . ARG A 1 89 ? 1.282 2.678 -4.038 1.00 92.56 89 ARG A O 1
ATOM 729 N N . ILE A 1 90 ? 0.933 0.456 -4.289 1.00 95.62 90 ILE A N 1
ATOM 730 C CA . ILE A 1 90 ? -0.415 0.385 -3.727 1.00 95.62 90 ILE A CA 1
ATOM 731 C C . ILE A 1 90 ? -0.464 -0.784 -2.747 1.00 95.62 90 ILE A C 1
ATOM 733 O O . ILE A 1 90 ? -0.294 -1.936 -3.144 1.00 95.62 90 ILE A O 1
ATOM 737 N N . LEU A 1 91 ? -0.702 -0.481 -1.472 1.00 97.94 91 LEU A N 1
ATOM 738 C CA . LEU A 1 91 ? -0.894 -1.468 -0.411 1.00 97.94 91 LEU A CA 1
ATOM 739 C C . LEU A 1 91 ? -2.385 -1.602 -0.106 1.00 97.94 91 LEU A C 1
ATOM 741 O O . LEU A 1 91 ? -3.073 -0.597 0.072 1.00 97.94 91 LEU A O 1
ATOM 745 N N . THR A 1 92 ? -2.869 -2.834 0.019 1.00 98.50 92 THR A N 1
ATOM 746 C CA . THR A 1 92 ? -4.242 -3.128 0.443 1.00 98.50 92 THR A CA 1
ATOM 747 C C . THR A 1 92 ? -4.248 -4.020 1.677 1.00 98.50 92 THR A C 1
ATOM 749 O O . THR A 1 92 ? -3.576 -5.054 1.692 1.00 98.50 92 THR A O 1
ATOM 752 N N . ILE A 1 93 ? -5.045 -3.649 2.677 1.00 98.69 93 ILE A N 1
ATOM 753 C CA . ILE A 1 93 ? -5.425 -4.506 3.804 1.00 98.69 93 ILE A CA 1
ATOM 754 C C . ILE A 1 93 ? -6.905 -4.832 3.618 1.00 98.69 93 ILE A C 1
ATOM 756 O O . ILE A 1 93 ? -7.763 -3.968 3.798 1.00 98.69 93 ILE A O 1
ATOM 760 N N . GLU A 1 94 ? -7.185 -6.055 3.188 1.00 98.56 94 GLU A N 1
ATOM 761 C CA . GLU A 1 94 ? -8.519 -6.545 2.854 1.00 98.56 94 GLU A CA 1
ATOM 762 C C . GLU A 1 94 ? -9.207 -7.142 4.085 1.00 98.56 94 GLU A C 1
ATOM 764 O O . GLU A 1 94 ? -8.561 -7.677 4.989 1.00 98.56 94 GLU A O 1
ATOM 769 N N . GLY A 1 95 ? -10.532 -7.051 4.093 1.00 98.00 95 GLY A N 1
ATOM 770 C CA . GLY A 1 95 ? -11.422 -7.531 5.143 1.00 98.00 95 GLY A CA 1
ATOM 771 C C . GLY A 1 95 ? -12.861 -7.105 4.833 1.00 98.00 95 GLY A C 1
ATOM 772 O O . GLY A 1 95 ? -13.135 -6.668 3.710 1.00 98.00 95 GLY A O 1
ATOM 773 N N . PRO A 1 96 ? -13.783 -7.141 5.813 1.00 98.00 96 PRO A N 1
ATOM 774 C CA . PRO A 1 96 ? -15.130 -6.572 5.662 1.00 98.00 96 PRO A CA 1
ATOM 775 C C . PRO A 1 96 ? -15.113 -5.103 5.219 1.00 98.00 96 PRO A C 1
ATOM 777 O O . PRO A 1 96 ? -16.003 -4.636 4.510 1.00 98.00 96 PRO A O 1
ATOM 780 N N . ARG A 1 97 ? -14.062 -4.379 5.620 1.00 98.44 97 ARG A N 1
ATOM 781 C CA . ARG A 1 97 ? -13.695 -3.079 5.067 1.00 98.44 97 ARG A CA 1
ATOM 782 C C . ARG A 1 97 ? -12.253 -3.133 4.602 1.00 98.44 97 ARG A C 1
ATOM 784 O O . ARG A 1 97 ? -11.389 -3.610 5.331 1.00 98.44 97 ARG A O 1
ATOM 791 N N . THR A 1 98 ? -12.012 -2.641 3.395 1.00 98.50 98 THR A N 1
ATOM 792 C CA . THR A 1 98 ? -10.688 -2.670 2.773 1.00 98.50 98 THR A CA 1
ATOM 793 C C . THR A 1 98 ? -10.029 -1.308 2.903 1.00 98.50 98 THR A C 1
ATOM 795 O O . THR A 1 98 ? -10.585 -0.305 2.457 1.00 98.50 98 THR A O 1
ATOM 798 N N . LEU A 1 99 ? -8.842 -1.272 3.502 1.00 98.75 99 LEU A N 1
ATOM 799 C CA . LEU A 1 99 ? -7.967 -0.104 3.496 1.00 98.75 99 LEU A CA 1
ATOM 800 C C . LEU A 1 99 ? -7.066 -0.172 2.265 1.00 98.75 99 LEU A C 1
ATOM 802 O O . LEU A 1 99 ? -6.372 -1.168 2.065 1.00 98.75 99 LEU A O 1
ATOM 806 N N . ILE A 1 100 ? -7.036 0.901 1.482 1.00 98.50 100 ILE A N 1
ATOM 807 C CA . ILE A 1 100 ? -6.132 1.058 0.342 1.00 98.50 100 ILE A CA 1
ATOM 808 C C . ILE A 1 100 ? -5.257 2.277 0.589 1.00 98.50 100 ILE A C 1
ATOM 810 O O . ILE A 1 100 ? -5.767 3.369 0.852 1.00 98.50 100 ILE A O 1
ATOM 814 N N . ILE A 1 101 ? -3.945 2.092 0.476 1.00 98.19 101 ILE A N 1
ATOM 815 C CA . ILE A 1 101 ? -2.953 3.160 0.544 1.00 98.19 101 ILE A CA 1
ATOM 816 C C . ILE A 1 101 ? -2.232 3.216 -0.799 1.00 98.19 101 ILE A C 1
ATOM 818 O O . ILE A 1 101 ? -1.469 2.315 -1.147 1.00 98.19 101 ILE A O 1
ATOM 822 N N . GLU A 1 102 ? -2.459 4.290 -1.545 1.00 96.00 102 GLU A N 1
ATOM 823 C CA . GLU A 1 102 ? -1.724 4.593 -2.772 1.00 96.00 102 GLU A CA 1
ATOM 824 C C . GLU A 1 102 ? -0.585 5.558 -2.432 1.00 96.00 102 GLU A C 1
ATOM 826 O O . GLU A 1 102 ? -0.827 6.584 -1.797 1.00 96.00 102 GLU A O 1
ATOM 831 N N . LEU A 1 103 ? 0.647 5.276 -2.868 1.00 93.12 103 LEU A N 1
ATOM 832 C CA . LEU A 1 103 ? 1.774 6.223 -2.756 1.00 93.12 103 LEU A CA 1
ATOM 833 C C . LEU A 1 103 ? 2.071 6.955 -4.075 1.00 93.12 103 LEU A C 1
ATOM 835 O O . LEU A 1 103 ? 2.930 7.837 -4.134 1.00 93.12 103 LEU A O 1
ATOM 839 N N . MET A 1 104 ? 1.357 6.599 -5.142 1.00 87.88 104 MET A N 1
ATOM 840 C CA . MET A 1 104 ? 1.418 7.273 -6.438 1.00 87.88 104 MET A CA 1
ATOM 841 C C . MET A 1 104 ? 0.696 8.627 -6.388 1.00 87.88 104 MET A C 1
ATOM 843 O O . MET A 1 104 ? -0.154 8.860 -5.532 1.00 87.88 104 MET A O 1
ATOM 847 N N . GLY A 1 105 ? 1.023 9.541 -7.309 1.00 85.75 105 GLY A N 1
ATOM 848 C CA . GLY A 1 105 ? 0.236 10.766 -7.520 1.00 85.75 105 GLY A CA 1
ATOM 849 C C . GLY A 1 105 ? 0.122 11.705 -6.308 1.00 85.75 105 GLY A C 1
ATOM 850 O O . GLY A 1 105 ? -0.869 12.416 -6.180 1.00 85.75 105 GLY A O 1
ATOM 851 N N . GLY A 1 106 ? 1.108 11.706 -5.402 1.00 88.56 106 GLY A N 1
ATOM 852 C CA . GLY A 1 106 ? 1.071 12.511 -4.170 1.00 88.56 106 GLY A CA 1
ATOM 853 C C . GLY A 1 106 ? 0.319 11.861 -3.004 1.00 88.56 106 GLY A C 1
ATOM 854 O O . GLY A 1 106 ? 0.045 12.544 -2.012 1.00 88.56 106 GLY A O 1
ATOM 855 N N . GLY A 1 107 ? 0.004 10.574 -3.154 1.00 93.62 107 GLY A N 1
ATOM 856 C CA . GLY A 1 107 ? -0.490 9.652 -2.148 1.00 93.62 107 GLY A CA 1
ATOM 857 C C . GLY A 1 107 ? -1.913 9.895 -1.661 1.00 93.62 107 GLY A C 1
ATOM 858 O O . GLY A 1 107 ? -2.382 11.034 -1.538 1.00 93.62 107 GLY A O 1
ATOM 859 N N . ASN A 1 108 ? -2.608 8.800 -1.368 1.00 96.31 108 ASN A N 1
ATOM 860 C CA . ASN A 1 108 ? -4.002 8.825 -0.955 1.00 96.31 108 ASN A CA 1
ATOM 861 C C . ASN A 1 108 ? -4.368 7.611 -0.094 1.00 96.31 108 ASN A C 1
ATOM 863 O O . ASN A 1 108 ? -3.715 6.569 -0.149 1.00 96.31 108 ASN A O 1
ATOM 867 N N . ILE A 1 109 ? -5.443 7.760 0.678 1.00 97.81 109 ILE A N 1
ATOM 868 C CA . ILE A 1 109 ? -6.054 6.677 1.445 1.00 97.81 109 ILE A CA 1
ATOM 869 C C . ILE A 1 109 ? -7.511 6.548 1.041 1.00 97.81 109 ILE A C 1
ATOM 871 O O . ILE A 1 109 ? -8.238 7.546 0.986 1.00 97.81 109 ILE A O 1
ATOM 875 N N . PHE A 1 110 ? -7.929 5.305 0.844 1.00 98.38 110 PHE A N 1
ATOM 876 C CA . PHE A 1 110 ? -9.313 4.933 0.619 1.00 98.38 110 PHE A CA 1
ATOM 877 C C . PHE A 1 110 ? -9.733 3.876 1.634 1.00 98.38 110 PHE A C 1
ATOM 879 O O . PHE A 1 110 ? -8.946 3.005 2.008 1.00 98.38 110 PHE A O 1
ATOM 886 N N . VAL A 1 111 ? -10.989 3.948 2.061 1.00 98.62 111 VAL A N 1
ATOM 887 C CA . VAL A 1 111 ? -11.641 2.864 2.798 1.00 98.62 111 VAL A CA 1
ATOM 888 C C . VAL A 1 111 ? -12.846 2.428 1.998 1.00 98.62 111 VAL A C 1
ATOM 890 O O . VAL A 1 111 ? -13.690 3.261 1.666 1.00 98.62 111 VAL A O 1
ATOM 893 N N . LEU A 1 112 ? -12.916 1.137 1.696 1.00 98.44 112 LEU A N 1
ATOM 894 C CA . LEU A 1 112 ? -13.998 0.539 0.930 1.00 98.44 112 LEU A CA 1
ATOM 895 C C . LEU A 1 112 ? -14.837 -0.386 1.802 1.00 98.44 112 LEU A C 1
ATOM 897 O O . LEU A 1 112 ? -14.312 -1.045 2.699 1.00 98.44 112 LEU A O 1
ATOM 901 N N . GLN A 1 113 ? -16.113 -0.500 1.467 1.00 98.19 113 GLN A N 1
ATOM 902 C CA . GLN A 1 113 ? -16.981 -1.593 1.885 1.00 98.19 113 GLN A CA 1
ATOM 903 C C . GLN A 1 113 ? -17.675 -2.117 0.632 1.00 98.19 113 GLN A C 1
ATOM 905 O O . GLN A 1 113 ? -18.259 -1.335 -0.111 1.00 98.19 113 GLN A O 1
ATOM 910 N N . GLU A 1 114 ? -17.537 -3.415 0.356 1.00 96.19 114 GLU A N 1
ATOM 911 C CA . GLU A 1 114 ? -18.125 -4.051 -0.839 1.00 96.19 114 GLU A CA 1
ATOM 912 C C . GLU A 1 114 ? -17.740 -3.345 -2.161 1.00 96.19 114 GLU A C 1
ATOM 914 O O . GLU A 1 114 ? -18.539 -3.202 -3.083 1.00 96.19 114 GLU A O 1
ATOM 919 N N . GLY A 1 115 ? -16.496 -2.855 -2.250 1.00 95.44 115 GLY A N 1
ATOM 920 C CA . GLY A 1 115 ? -15.980 -2.126 -3.420 1.00 95.44 115 GLY A CA 1
ATOM 921 C C . GLY A 1 115 ? -16.459 -0.672 -3.547 1.00 95.44 115 GLY A C 1
ATOM 922 O O . GLY A 1 115 ? -16.021 0.041 -4.451 1.00 95.44 115 GLY A O 1
ATOM 923 N N . VAL A 1 116 ? -17.316 -0.206 -2.637 1.00 97.56 116 VAL A N 1
ATOM 924 C CA . VAL A 1 116 ? -17.832 1.167 -2.591 1.00 97.56 116 VAL A CA 1
ATOM 925 C C . VAL A 1 116 ? -17.028 1.998 -1.595 1.00 97.56 116 VAL A C 1
ATOM 927 O O . VAL A 1 116 ? -16.711 1.546 -0.494 1.00 97.56 116 VAL A O 1
ATOM 930 N N . LEU A 1 117 ? -16.702 3.234 -1.969 1.00 98.06 117 LEU A N 1
ATOM 931 C CA . LEU A 1 117 ? -15.963 4.170 -1.129 1.00 98.06 117 LEU A CA 1
ATOM 932 C C . LEU A 1 117 ? -16.778 4.584 0.100 1.00 98.06 117 LEU A C 1
ATOM 934 O O . LEU A 1 117 ? -17.818 5.225 -0.019 1.00 98.06 117 LEU A O 1
ATOM 938 N N . LEU A 1 118 ? -16.255 4.303 1.290 1.00 98.12 118 LEU A N 1
ATOM 939 C CA . LEU A 1 118 ? -16.712 4.906 2.546 1.00 98.12 118 LEU A CA 1
ATOM 940 C C . LEU A 1 118 ? -15.938 6.182 2.870 1.00 98.12 118 LEU A C 1
ATOM 942 O O . LEU A 1 118 ? -16.486 7.133 3.421 1.00 98.12 118 LEU A O 1
ATOM 946 N N . TYR A 1 119 ? -14.648 6.194 2.545 1.00 98.19 119 TYR A N 1
ATOM 947 C CA . TYR A 1 119 ? -13.766 7.316 2.821 1.00 98.19 119 TYR A CA 1
ATOM 948 C C .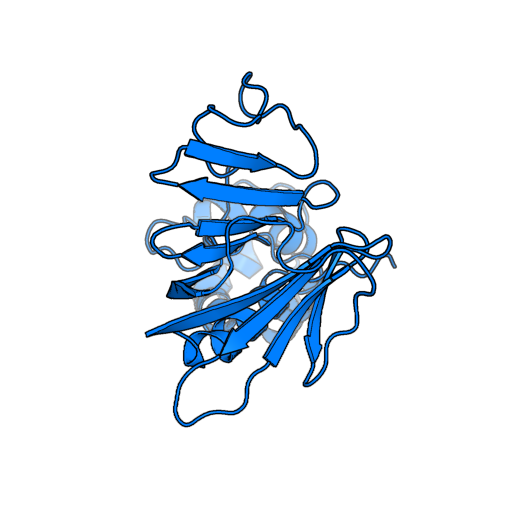 TYR A 1 119 ? -12.741 7.478 1.709 1.00 98.19 119 TYR A C 1
ATOM 950 O O . TYR A 1 119 ? -12.209 6.498 1.188 1.00 98.19 119 TYR A O 1
ATOM 958 N N . VAL A 1 120 ? -12.426 8.734 1.408 1.00 97.06 120 VAL A N 1
ATOM 959 C CA . VAL A 1 120 ? -11.286 9.126 0.589 1.00 97.06 120 VAL A CA 1
ATOM 960 C C . VAL A 1 120 ? -10.612 10.330 1.236 1.00 97.06 120 VAL A C 1
ATOM 962 O O . VAL A 1 120 ? -11.281 11.285 1.636 1.00 97.06 120 VAL A O 1
ATOM 965 N N . ARG A 1 121 ? -9.283 10.297 1.344 1.00 96.00 121 ARG A N 1
ATOM 966 C CA . ARG A 1 121 ? -8.517 11.399 1.938 1.00 96.00 121 ARG A CA 1
ATOM 967 C C . ARG A 1 121 ? -8.478 12.624 1.022 1.00 96.00 121 ARG A C 1
ATOM 969 O O . ARG A 1 121 ? -8.736 13.735 1.479 1.00 96.00 121 ARG A O 1
ATOM 976 N N . LYS A 1 122 ? -8.153 12.433 -0.257 1.00 93.88 122 LYS A N 1
ATOM 977 C CA . LYS A 1 122 ? -8.156 13.482 -1.291 1.00 93.88 122 LYS A CA 1
ATOM 978 C C . LYS A 1 122 ? -9.039 13.043 -2.452 1.00 93.88 122 LYS A C 1
ATOM 980 O O . LYS A 1 122 ? -8.791 11.987 -3.028 1.00 93.88 122 LYS A O 1
ATOM 985 N N . GLN A 1 123 ? -10.044 13.841 -2.811 1.00 93.56 123 GLN A N 1
ATOM 986 C CA . GLN A 1 123 ? -10.837 13.559 -4.009 1.00 93.56 123 GLN A CA 1
ATOM 987 C C . GLN A 1 123 ? -9.931 13.614 -5.239 1.00 93.56 123 GLN A C 1
ATOM 989 O O . GLN A 1 123 ? -9.176 14.568 -5.426 1.00 93.56 123 GLN A O 1
ATOM 994 N N . VAL A 1 124 ? -10.004 12.580 -6.069 1.00 92.38 124 VAL A N 1
ATOM 995 C CA . VAL A 1 124 ? -9.217 12.463 -7.299 1.00 92.38 124 VAL A CA 1
ATOM 996 C C . VAL A 1 124 ? -10.137 12.080 -8.445 1.00 92.38 124 VAL A C 1
ATOM 998 O O . VAL A 1 124 ? -11.073 11.301 -8.265 1.00 92.38 124 VAL A O 1
ATOM 1001 N N . LYS A 1 125 ? -9.874 12.626 -9.633 1.00 91.62 125 LYS A N 1
ATOM 1002 C CA . LYS A 1 125 ? -10.579 12.229 -10.850 1.00 91.62 125 LYS A CA 1
ATOM 1003 C C . LYS A 1 125 ? -9.833 11.062 -11.495 1.00 91.62 125 LYS A C 1
ATOM 1005 O O . LYS A 1 125 ? -8.658 11.199 -11.825 1.00 91.62 125 LYS A O 1
ATOM 1010 N N . ARG A 1 126 ? -10.505 9.930 -11.684 1.00 89.31 126 ARG A N 1
ATOM 1011 C CA . ARG A 1 126 ? -9.965 8.707 -12.292 1.00 89.31 126 ARG A CA 1
ATOM 1012 C C . ARG A 1 126 ? -10.926 8.218 -13.366 1.00 89.31 126 ARG A C 1
ATOM 1014 O O . ARG A 1 126 ? -12.111 8.067 -13.098 1.00 89.31 126 ARG A O 1
ATOM 1021 N N . LYS A 1 127 ? -10.424 8.019 -14.590 1.00 87.50 127 LYS A N 1
ATOM 1022 C CA . LYS A 1 127 ? -11.215 7.534 -15.742 1.00 87.50 127 LYS A CA 1
ATOM 1023 C C . LYS A 1 127 ? -12.544 8.295 -15.930 1.00 87.50 127 LYS A C 1
ATOM 1025 O O . LYS A 1 127 ? -13.582 7.717 -16.213 1.00 87.50 127 LYS A O 1
ATOM 1030 N N . GLY A 1 128 ? -12.513 9.616 -15.732 1.00 86.25 128 GLY A N 1
ATOM 1031 C CA . GLY A 1 128 ? -13.691 10.484 -15.855 1.00 86.25 128 GLY A CA 1
ATOM 1032 C C . GLY A 1 128 ? -14.559 10.610 -14.595 1.00 86.25 128 GLY A C 1
ATOM 1033 O O . GLY A 1 128 ? -15.314 11.576 -14.508 1.00 86.25 128 GLY A O 1
ATOM 1034 N N . ILE A 1 129 ? -14.394 9.736 -13.599 1.00 88.06 129 ILE A N 1
ATOM 1035 C CA . ILE A 1 129 ? -15.183 9.695 -12.358 1.00 88.06 129 ILE A CA 1
ATOM 1036 C C . ILE A 1 129 ? -14.422 10.391 -11.225 1.00 88.06 129 ILE A C 1
ATOM 1038 O O . ILE A 1 129 ? -13.208 10.244 -11.097 1.00 88.06 129 ILE A O 1
ATOM 1042 N N . ILE A 1 130 ? -15.117 11.165 -10.391 1.00 94.19 130 ILE A N 1
ATOM 1043 C CA . ILE A 1 130 ? -14.537 11.738 -9.168 1.00 94.19 130 ILE A CA 1
ATOM 1044 C C . ILE A 1 130 ? -14.712 10.723 -8.042 1.00 94.19 130 ILE A C 1
ATOM 1046 O O . ILE A 1 130 ? -15.838 10.423 -7.657 1.00 94.19 130 ILE A O 1
ATOM 1050 N N . LEU A 1 131 ? -13.608 10.223 -7.488 1.00 94.94 131 LEU A N 1
ATOM 1051 C CA . LEU A 1 131 ? -13.639 9.305 -6.354 1.00 94.94 131 LEU A CA 1
ATOM 1052 C C . LEU A 1 131 ? -14.036 10.064 -5.083 1.00 94.94 131 LEU A C 1
ATOM 1054 O O . LEU A 1 131 ? -13.272 10.883 -4.565 1.00 94.94 131 LEU A O 1
ATOM 1058 N N . ARG A 1 132 ? -15.242 9.778 -4.594 1.00 95.94 132 ARG A N 1
ATOM 1059 C CA . ARG A 1 132 ? -15.854 10.315 -3.370 1.00 95.94 132 ARG A CA 1
ATOM 1060 C C . ARG A 1 132 ? -16.669 9.212 -2.680 1.00 95.94 132 ARG A C 1
ATOM 1062 O O . ARG A 1 132 ? -16.936 8.191 -3.315 1.00 95.94 132 ARG A O 1
ATOM 1069 N N . PRO A 1 133 ? -17.065 9.382 -1.406 1.00 97.25 133 PRO A N 1
ATOM 1070 C CA . PRO A 1 133 ? -17.889 8.387 -0.730 1.00 97.25 133 PRO A CA 1
ATOM 1071 C C . PRO A 1 133 ? -19.171 8.071 -1.516 1.00 97.25 133 PRO A C 1
ATOM 1073 O O . PRO A 1 133 ? -19.803 8.983 -2.049 1.00 97.25 133 PRO A O 1
ATOM 1076 N N . GLY A 1 134 ? -19.528 6.790 -1.594 1.00 96.75 134 GLY A N 1
ATOM 1077 C CA . GLY A 1 134 ? -20.655 6.263 -2.370 1.00 96.75 134 GLY A CA 1
ATOM 1078 C C . GLY A 1 134 ? -20.308 5.801 -3.790 1.00 96.75 134 GLY A C 1
ATOM 1079 O O . GLY A 1 134 ? -21.070 5.038 -4.374 1.00 96.75 134 GLY A O 1
ATOM 1080 N N . GLU A 1 135 ? -19.158 6.198 -4.338 1.00 96.56 135 GLU A N 1
ATOM 1081 C CA . GLU A 1 135 ? -18.726 5.762 -5.672 1.00 96.56 135 GLU A CA 1
ATOM 1082 C C . GLU A 1 135 ? -17.979 4.421 -5.606 1.00 96.56 135 GLU A C 1
ATOM 1084 O O . GLU A 1 135 ? -17.328 4.102 -4.604 1.00 96.56 135 GLU A O 1
ATOM 1089 N N . LYS A 1 136 ? -18.025 3.641 -6.692 1.00 95.12 136 LYS A N 1
ATOM 1090 C CA . LYS A 1 136 ? -17.183 2.444 -6.825 1.00 95.12 136 LYS A CA 1
ATOM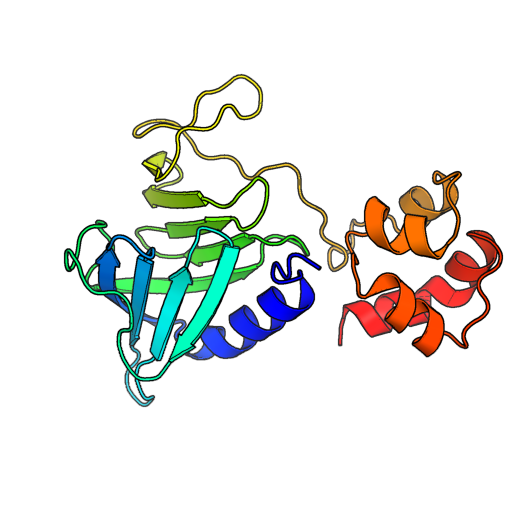 1091 C C . LYS A 1 136 ? -15.718 2.839 -6.978 1.00 95.12 136 LYS A C 1
ATOM 1093 O O . LYS A 1 136 ? -15.389 3.789 -7.688 1.00 95.12 136 LYS A O 1
ATOM 1098 N N . TYR A 1 137 ? -14.843 2.097 -6.310 1.00 95.19 137 TYR A N 1
ATOM 1099 C CA . TYR A 1 137 ? -13.407 2.247 -6.479 1.00 95.19 137 TYR A CA 1
ATOM 1100 C C . TYR A 1 137 ? -12.890 1.240 -7.501 1.00 95.19 137 TYR A C 1
ATOM 1102 O O . TYR A 1 137 ? -13.047 0.035 -7.323 1.00 95.19 137 TYR A O 1
ATOM 1110 N N . ASP A 1 138 ? -12.186 1.755 -8.503 1.00 92.50 138 ASP A N 1
ATOM 1111 C CA . ASP A 1 138 ? -11.362 0.963 -9.405 1.00 92.50 138 ASP A CA 1
ATOM 1112 C C . ASP A 1 138 ? -9.898 1.339 -9.200 1.00 92.50 138 ASP A C 1
ATOM 1114 O O . ASP A 1 138 ? -9.560 2.528 -9.101 1.00 92.50 138 ASP A O 1
ATOM 1118 N N . PHE A 1 139 ? -9.019 0.337 -9.164 1.00 92.75 139 PHE A N 1
ATOM 1119 C CA . PHE A 1 139 ? -7.577 0.570 -9.145 1.00 92.75 139 PHE A CA 1
ATOM 1120 C C . PHE A 1 139 ? -7.153 1.415 -10.361 1.00 92.75 139 PHE A C 1
ATOM 1122 O O . PHE A 1 139 ? -7.778 1.334 -11.428 1.00 92.75 139 PHE A O 1
ATOM 1129 N N . PRO A 1 140 ? -6.111 2.259 -10.226 1.00 90.25 140 PRO A N 1
ATOM 1130 C CA . PRO A 1 140 ? -5.471 2.823 -11.407 1.00 90.25 140 PRO A CA 1
ATOM 1131 C C . PRO A 1 140 ? -4.915 1.684 -12.274 1.00 90.25 140 PRO A C 1
ATOM 1133 O O . PRO A 1 140 ? -4.748 0.562 -11.795 1.00 90.25 140 PRO A O 1
ATOM 1136 N N . ASP A 1 141 ? -4.623 1.973 -13.540 1.00 88.81 141 ASP A N 1
ATOM 1137 C CA . ASP A 1 141 ? -3.902 1.008 -14.370 1.00 88.81 141 ASP A CA 1
ATOM 1138 C C . ASP A 1 141 ? -2.550 0.726 -13.704 1.00 88.81 141 ASP A C 1
ATOM 1140 O O . ASP A 1 141 ? -1.859 1.665 -13.297 1.00 88.81 141 ASP A O 1
ATOM 1144 N N . TYR A 1 142 ? -2.234 -0.556 -13.525 1.00 89.38 142 TYR A N 1
ATOM 1145 C CA . TYR A 1 142 ? -1.072 -0.996 -12.766 1.00 89.38 142 TYR A CA 1
ATOM 1146 C C . TYR A 1 142 ? -0.226 -1.985 -13.557 1.00 89.38 142 TYR A C 1
ATOM 1148 O O . TYR A 1 142 ? -0.731 -2.730 -14.399 1.00 89.38 142 TYR A O 1
ATOM 1156 N N . ILE A 1 143 ? 1.067 -2.001 -13.250 1.00 88.88 143 ILE A N 1
ATOM 1157 C CA . ILE A 1 143 ? 2.010 -2.996 -13.766 1.00 88.88 143 ILE A CA 1
ATOM 1158 C C . ILE A 1 143 ? 2.026 -4.180 -12.802 1.00 88.88 143 ILE A C 1
ATOM 1160 O O . ILE A 1 143 ? 2.048 -3.978 -11.590 1.00 88.88 143 ILE A O 1
ATOM 1164 N N . ASP A 1 144 ? 2.045 -5.409 -13.315 1.00 90.94 144 ASP A N 1
ATOM 1165 C CA . ASP A 1 144 ? 2.297 -6.609 -12.513 1.00 90.94 144 ASP A CA 1
ATOM 1166 C C . ASP A 1 144 ? 3.355 -7.490 -13.173 1.00 90.94 144 ASP A C 1
ATOM 1168 O O . ASP A 1 144 ? 3.036 -8.410 -13.921 1.00 90.94 144 ASP A O 1
ATOM 1172 N N . LEU A 1 145 ? 4.628 -7.232 -12.867 1.00 90.62 145 LEU A N 1
ATOM 1173 C CA . LEU A 1 145 ? 5.745 -8.005 -13.428 1.00 90.62 145 LEU A CA 1
ATOM 1174 C C . LEU A 1 145 ? 5.749 -9.484 -13.007 1.00 90.62 145 LEU A C 1
ATOM 1176 O O . LEU A 1 145 ? 6.509 -10.277 -13.560 1.00 90.62 145 LEU A O 1
ATOM 1180 N N . ARG A 1 146 ? 4.949 -9.857 -12.002 1.00 86.69 146 ARG A N 1
ATOM 1181 C CA . ARG A 1 146 ? 4.856 -11.231 -11.482 1.00 86.69 146 ARG A CA 1
ATOM 1182 C C . ARG A 1 146 ? 3.697 -12.002 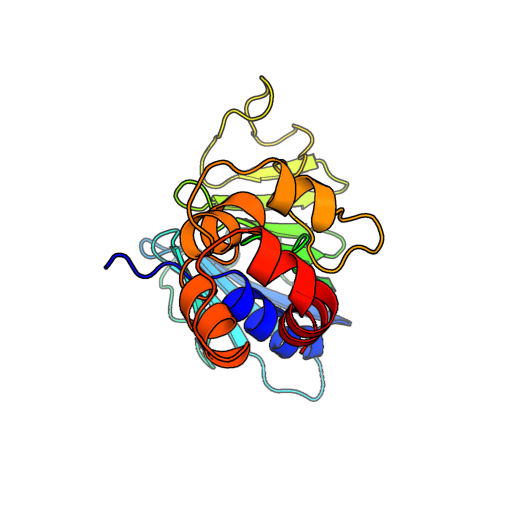-12.105 1.00 86.69 146 ARG A C 1
ATOM 1184 O O . ARG A 1 146 ? 3.588 -13.213 -11.916 1.00 86.69 146 ARG A O 1
ATOM 1191 N N . SER A 1 147 ? 2.829 -11.313 -12.842 1.00 89.50 147 SER A N 1
ATOM 1192 C CA . SER A 1 147 ? 1.764 -11.941 -13.606 1.00 89.50 147 SER A CA 1
ATOM 1193 C C . SER A 1 147 ? 2.359 -12.764 -14.749 1.00 89.50 147 SER A C 1
ATOM 1195 O O . SER A 1 147 ? 3.183 -12.283 -15.524 1.00 89.50 147 SER A O 1
ATOM 1197 N N . ALA A 1 148 ? 1.873 -13.997 -14.914 1.00 86.62 148 ALA A N 1
ATOM 1198 C CA . ALA A 1 148 ? 2.212 -14.826 -16.071 1.00 86.62 148 ALA A CA 1
ATOM 1199 C C . ALA A 1 148 ? 1.732 -14.219 -17.404 1.00 86.62 148 ALA A C 1
ATOM 1201 O O . ALA A 1 148 ? 2.169 -14.652 -18.466 1.00 86.62 148 ALA A O 1
ATOM 1202 N N . GLN A 1 149 ? 0.824 -13.238 -17.354 1.00 89.00 149 GLN A N 1
ATOM 1203 C CA . GLN A 1 149 ? 0.304 -12.523 -18.517 1.00 89.00 149 GLN A CA 1
ATOM 1204 C C . GLN A 1 149 ? 1.142 -11.289 -18.881 1.00 89.00 149 GLN A C 1
ATOM 1206 O O . GLN A 1 149 ? 0.880 -10.674 -19.913 1.00 89.00 149 GLN A O 1
ATOM 1211 N N . PHE A 1 150 ? 2.123 -10.900 -18.060 1.00 91.00 150 PHE A N 1
ATOM 1212 C CA . PHE A 1 150 ? 2.943 -9.729 -18.341 1.00 91.00 150 PHE A CA 1
ATOM 1213 C C . PHE A 1 150 ? 3.945 -10.007 -19.471 1.00 91.00 150 PHE A C 1
ATOM 1215 O O . PHE A 1 150 ? 4.842 -10.847 -19.346 1.00 91.00 150 PHE A O 1
ATOM 1222 N N . ASP A 1 151 ? 3.807 -9.276 -20.578 1.00 93.56 151 ASP A N 1
ATOM 1223 C CA . ASP A 1 151 ? 4.651 -9.433 -21.762 1.00 93.56 151 ASP A CA 1
ATOM 1224 C C . ASP A 1 151 ? 5.892 -8.533 -21.696 1.00 93.56 151 ASP A C 1
ATOM 1226 O O . ASP A 1 151 ? 5.955 -7.437 -22.258 1.00 93.56 151 ASP A O 1
ATOM 1230 N N . PHE A 1 152 ? 6.916 -9.043 -21.013 1.00 93.62 152 PHE A N 1
ATOM 1231 C CA . PHE A 1 152 ? 8.238 -8.418 -20.951 1.00 93.62 152 PHE A CA 1
ATOM 1232 C C . PHE A 1 152 ? 8.826 -8.120 -22.336 1.00 93.62 152 PHE A C 1
ATOM 1234 O O . PHE A 1 152 ? 9.481 -7.093 -22.508 1.00 93.62 152 PHE A O 1
ATOM 1241 N N . ILE A 1 153 ? 8.624 -9.008 -23.317 1.00 94.12 153 ILE A N 1
ATOM 1242 C CA . ILE A 1 153 ? 9.233 -8.861 -24.643 1.00 94.12 153 ILE A CA 1
ATOM 1243 C C . ILE A 1 153 ? 8.611 -7.663 -25.349 1.00 94.12 153 ILE A C 1
ATOM 1245 O O . ILE A 1 153 ? 9.342 -6.809 -25.854 1.00 94.12 153 ILE A O 1
ATOM 1249 N N . SER A 1 154 ? 7.282 -7.565 -25.346 1.00 94.19 154 SER A N 1
ATOM 1250 C CA . SER A 1 154 ? 6.560 -6.429 -25.924 1.00 94.19 154 SER A CA 1
ATOM 1251 C C . SER A 1 154 ? 6.945 -5.104 -25.255 1.00 94.19 154 SER A C 1
ATOM 1253 O O . SER A 1 154 ? 7.311 -4.145 -25.942 1.00 94.19 154 SER A O 1
ATOM 1255 N N . GLU A 1 155 ? 6.960 -5.045 -23.920 1.00 94.19 155 GLU A N 1
ATOM 1256 C CA . GLU A 1 155 ? 7.285 -3.810 -23.189 1.00 94.19 155 GLU A CA 1
ATOM 1257 C C . GLU A 1 155 ? 8.725 -3.330 -23.428 1.00 94.19 155 GLU A C 1
ATOM 1259 O O . GLU A 1 155 ? 8.969 -2.129 -23.581 1.00 94.19 155 GLU A O 1
ATOM 1264 N N . ILE A 1 156 ? 9.689 -4.253 -23.509 1.00 94.25 156 ILE A N 1
ATOM 1265 C CA . ILE A 1 156 ? 11.097 -3.911 -23.749 1.00 94.25 156 ILE A CA 1
ATOM 1266 C C . ILE A 1 156 ? 11.343 -3.568 -25.227 1.00 94.25 156 ILE A C 1
ATOM 1268 O O . ILE A 1 156 ? 11.974 -2.553 -25.525 1.00 94.25 156 ILE A O 1
ATOM 1272 N N . SER A 1 157 ? 10.840 -4.379 -26.162 1.00 94.12 157 SER A N 1
ATOM 1273 C CA . SER A 1 157 ? 11.085 -4.195 -27.604 1.00 94.12 157 SER A CA 1
ATOM 1274 C C . SER A 1 157 ? 10.378 -2.971 -28.191 1.00 94.12 157 SER A C 1
ATOM 1276 O O . SER A 1 157 ? 10.902 -2.346 -29.111 1.00 94.12 157 SER A O 1
ATOM 1278 N N . SER A 1 158 ? 9.225 -2.581 -27.639 1.00 94.31 158 SER A N 1
ATOM 1279 C CA . SER A 1 158 ? 8.496 -1.375 -28.054 1.00 94.31 158 SER A CA 1
ATOM 1280 C C . SER A 1 158 ? 9.087 -0.072 -27.503 1.00 94.31 158 SER A C 1
ATOM 1282 O O . SER A 1 158 ? 8.638 1.023 -27.861 1.00 94.31 158 SER A O 1
ATOM 1284 N N . SER A 1 159 ? 10.075 -0.149 -26.610 1.00 94.50 159 SER A N 1
ATOM 1285 C CA . SER A 1 159 ? 10.736 1.025 -26.056 1.00 94.50 159 SER A CA 1
ATOM 1286 C C . SER A 1 159 ? 11.856 1.513 -26.970 1.00 94.50 159 SER A C 1
ATOM 1288 O O . SER A 1 159 ? 12.754 0.765 -27.344 1.00 94.50 159 SER A O 1
ATOM 1290 N N . THR A 1 160 ? 11.840 2.809 -27.270 1.00 93.56 160 THR A N 1
ATOM 1291 C CA . THR A 1 160 ? 12.923 3.512 -27.980 1.00 93.56 160 THR A CA 1
ATOM 1292 C C . THR A 1 160 ? 13.914 4.190 -27.033 1.00 93.56 160 THR A C 1
ATOM 1294 O O . THR A 1 160 ? 14.865 4.828 -27.480 1.00 93.56 160 THR A O 1
ATOM 1297 N N . SER A 1 161 ? 13.679 4.088 -25.722 1.00 94.75 161 SER A N 1
ATOM 1298 C CA . SER A 1 161 ? 14.577 4.622 -24.696 1.00 94.75 161 SER A CA 1
ATOM 1299 C C . SER A 1 161 ? 15.765 3.691 -24.455 1.00 94.75 161 SER A C 1
ATOM 1301 O O . SER A 1 161 ? 15.715 2.509 -24.798 1.00 94.75 161 SER A O 1
ATOM 1303 N N . ASP A 1 162 ? 16.813 4.213 -23.814 1.00 92.81 162 ASP A N 1
ATOM 1304 C CA . ASP A 1 162 ? 17.939 3.405 -23.344 1.00 92.81 162 ASP A CA 1
ATOM 1305 C C . ASP A 1 162 ? 17.481 2.297 -22.365 1.00 92.81 162 ASP A C 1
ATOM 1307 O O . ASP A 1 162 ? 16.383 2.387 -21.797 1.00 92.81 162 ASP A O 1
ATOM 1311 N N . PRO A 1 163 ? 18.294 1.247 -22.150 1.00 91.31 163 PRO A N 1
ATOM 1312 C CA . PRO A 1 163 ? 17.906 0.101 -21.327 1.00 91.31 163 PRO A CA 1
ATOM 1313 C C . PRO A 1 163 ? 17.487 0.464 -19.904 1.00 91.31 163 PRO A C 1
ATOM 1315 O O . PRO A 1 163 ? 16.468 -0.027 -19.423 1.00 91.31 163 PRO A O 1
ATOM 1318 N N . ILE A 1 164 ? 18.218 1.366 -19.244 1.00 90.88 164 ILE A N 1
ATOM 1319 C CA . ILE A 1 164 ? 17.923 1.768 -17.864 1.00 90.88 164 ILE A CA 1
ATOM 1320 C C . ILE A 1 164 ? 16.580 2.479 -17.805 1.00 90.88 164 ILE A C 1
ATOM 1322 O O . ILE A 1 164 ? 15.721 2.134 -16.991 1.00 90.88 164 ILE A O 1
ATOM 1326 N N . ARG A 1 165 ? 16.349 3.437 -18.703 1.00 91.25 165 ARG A N 1
ATOM 1327 C CA . ARG A 1 165 ? 15.074 4.152 -18.765 1.00 91.25 165 ARG A CA 1
ATOM 1328 C C . ARG A 1 165 ? 13.918 3.234 -19.155 1.00 91.25 165 ARG A C 1
ATOM 1330 O O . ARG A 1 165 ? 12.817 3.401 -18.627 1.00 91.25 165 ARG A O 1
ATOM 1337 N N . THR A 1 166 ? 14.159 2.256 -20.023 1.00 93.44 166 THR A N 1
ATOM 1338 C CA . THR A 1 166 ? 13.179 1.221 -20.379 1.00 93.44 166 THR A CA 1
ATOM 1339 C C . THR A 1 166 ? 12.782 0.413 -19.146 1.00 93.44 166 THR A C 1
ATOM 1341 O O . THR A 1 166 ? 11.601 0.380 -18.805 1.00 93.44 166 THR A O 1
ATOM 1344 N N . LEU A 1 167 ? 13.746 -0.141 -18.407 1.00 91.12 167 LEU A N 1
ATOM 1345 C CA . LEU A 1 167 ? 13.500 -0.867 -17.154 1.00 91.12 167 LEU A CA 1
ATOM 1346 C C . LEU A 1 167 ? 12.792 0.016 -16.109 1.00 91.12 167 LEU A C 1
ATOM 1348 O O . LEU A 1 167 ? 11.824 -0.404 -15.476 1.00 91.12 167 LEU A O 1
ATOM 1352 N N . ALA A 1 168 ? 13.229 1.266 -15.950 1.00 88.75 168 ALA A N 1
ATOM 1353 C CA . ALA A 1 168 ? 12.683 2.170 -14.945 1.00 88.75 168 ALA A CA 1
ATOM 1354 C C . ALA A 1 168 ? 11.221 2.556 -15.216 1.00 88.75 168 ALA A C 1
ATOM 1356 O O . ALA A 1 168 ? 10.432 2.631 -14.272 1.00 88.75 168 ALA A O 1
ATOM 1357 N N . VAL A 1 169 ? 10.874 2.826 -16.480 1.00 87.62 169 VAL A N 1
ATOM 1358 C CA . VAL A 1 169 ? 9.568 3.380 -16.873 1.00 87.62 169 VAL A CA 1
ATOM 1359 C C . VAL A 1 169 ? 8.599 2.297 -17.334 1.00 87.62 169 VAL A C 1
ATOM 1361 O O . VAL A 1 169 ? 7.477 2.264 -16.839 1.00 87.62 169 VAL A O 1
ATOM 1364 N N . ARG A 1 170 ? 9.006 1.418 -18.258 1.00 90.38 170 ARG A N 1
ATOM 1365 C CA . ARG A 1 170 ? 8.120 0.387 -18.830 1.00 90.38 170 ARG A CA 1
ATOM 1366 C C . ARG A 1 170 ? 7.828 -0.730 -17.845 1.00 90.38 170 ARG A C 1
ATOM 1368 O O . ARG A 1 170 ? 6.702 -1.197 -17.770 1.00 90.38 170 ARG A O 1
ATOM 1375 N N . LEU A 1 171 ? 8.832 -1.120 -17.061 1.00 89.56 171 LEU A N 1
ATOM 1376 C CA . LEU A 1 171 ? 8.673 -2.156 -16.042 1.00 89.56 171 LEU A CA 1
ATOM 1377 C C . LEU A 1 171 ? 8.403 -1.576 -14.645 1.00 89.56 171 LEU A C 1
ATOM 1379 O O . LEU A 1 171 ? 8.199 -2.323 -13.700 1.00 89.56 171 LEU A O 1
ATOM 1383 N N . GLY A 1 172 ? 8.406 -0.250 -14.473 1.00 86.25 172 GLY A N 1
ATOM 1384 C CA . GLY A 1 172 ? 8.150 0.376 -13.171 1.00 86.25 172 GLY A CA 1
ATOM 1385 C C . GLY A 1 172 ? 9.249 0.148 -12.123 1.00 86.25 172 GLY A C 1
ATOM 1386 O O . GLY A 1 172 ? 9.020 0.371 -10.932 1.00 86.25 172 GLY A O 1
ATOM 1387 N N . LEU A 1 173 ? 10.458 -0.257 -12.536 1.00 87.44 173 LEU A N 1
ATOM 1388 C CA . LEU A 1 173 ? 11.552 -0.597 -11.617 1.00 87.44 173 LEU A CA 1
ATOM 1389 C C . LEU A 1 173 ? 12.185 0.633 -10.943 1.00 87.44 173 LEU A C 1
ATOM 1391 O O . LEU A 1 173 ? 12.862 0.510 -9.921 1.00 87.44 173 LEU A O 1
ATOM 1395 N N . SER A 1 174 ? 11.911 1.842 -11.449 1.00 84.56 174 SER A N 1
ATOM 1396 C CA . SER A 1 174 ? 12.376 3.108 -10.867 1.00 84.56 174 SER A CA 1
ATOM 1397 C C . SER A 1 174 ? 13.887 3.076 -10.552 1.00 84.56 174 SER A C 1
ATOM 1399 O O . SER A 1 174 ? 14.679 2.729 -11.423 1.00 84.56 174 SER A O 1
ATOM 1401 N N . LYS A 1 175 ? 14.294 3.418 -9.319 1.00 83.56 175 LYS A N 1
ATOM 1402 C CA . LYS A 1 175 ? 15.696 3.431 -8.862 1.00 83.56 175 LYS A CA 1
ATOM 1403 C C . LYS A 1 175 ? 16.402 2.067 -8.930 1.00 83.56 175 LYS A C 1
ATOM 1405 O O . LYS A 1 175 ? 17.623 2.042 -8.937 1.00 83.56 175 LYS A O 1
ATOM 1410 N N . TYR A 1 176 ? 15.657 0.960 -8.997 1.00 85.69 176 TYR A N 1
ATOM 1411 C CA . TYR A 1 176 ? 16.230 -0.388 -9.084 1.00 85.69 176 TYR A CA 1
ATOM 1412 C C . TYR A 1 176 ? 16.633 -0.779 -10.505 1.00 85.69 176 TYR A C 1
ATOM 1414 O O . TYR A 1 176 ? 17.244 -1.825 -10.683 1.00 85.69 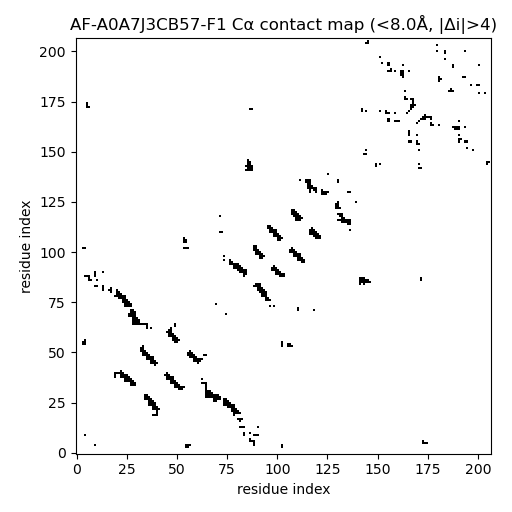176 TYR A O 1
ATOM 1422 N N . ALA A 1 177 ? 16.315 0.028 -11.522 1.00 88.00 177 ALA A N 1
ATOM 1423 C CA . ALA A 1 177 ? 16.706 -0.269 -12.898 1.00 88.00 177 ALA A CA 1
ATOM 1424 C C . ALA A 1 177 ? 18.232 -0.401 -13.055 1.00 88.00 177 ALA A C 1
ATOM 1426 O O . ALA A 1 177 ? 18.701 -1.346 -13.685 1.00 88.00 177 ALA A O 1
ATOM 1427 N N . ASP A 1 178 ? 18.995 0.503 -12.433 1.00 86.12 178 ASP A N 1
ATOM 1428 C CA . ASP A 1 178 ? 20.460 0.456 -12.433 1.00 86.12 178 ASP A CA 1
ATOM 1429 C C . ASP A 1 178 ? 21.000 -0.739 -11.643 1.00 86.12 178 ASP A C 1
ATOM 1431 O O . ASP A 1 178 ? 21.902 -1.428 -12.113 1.00 86.12 178 ASP A O 1
ATOM 1435 N N . GLU A 1 179 ? 20.427 -1.025 -10.469 1.00 84.44 179 GLU A N 1
ATOM 1436 C CA . GLU A 1 179 ? 20.822 -2.179 -9.651 1.00 84.44 179 GLU A CA 1
ATOM 1437 C C . GLU A 1 179 ? 20.589 -3.492 -10.402 1.00 84.44 179 GLU A C 1
ATOM 1439 O O . GLU A 1 179 ? 21.482 -4.332 -10.466 1.00 84.44 179 GLU A O 1
ATOM 1444 N N . ILE A 1 180 ? 19.434 -3.630 -11.054 1.00 84.12 180 ILE A N 1
ATOM 1445 C CA . ILE A 1 180 ? 19.101 -4.788 -11.885 1.00 84.12 180 ILE A CA 1
ATOM 1446 C C . ILE A 1 180 ? 20.077 -4.905 -13.057 1.00 84.12 180 ILE A C 1
ATOM 1448 O O . ILE A 1 180 ? 20.615 -5.983 -13.289 1.00 84.12 180 ILE A O 1
ATOM 1452 N N . ASN A 1 181 ? 20.374 -3.815 -13.769 1.00 84.25 181 ASN A N 1
ATOM 1453 C CA . ASN A 1 181 ? 21.366 -3.840 -14.847 1.00 84.25 181 ASN A CA 1
ATOM 1454 C C . ASN A 1 181 ? 22.756 -4.278 -14.348 1.00 84.25 181 ASN A C 1
ATOM 1456 O O . ASN A 1 181 ? 23.413 -5.092 -14.995 1.00 84.25 181 ASN A O 1
ATOM 1460 N N . CYS A 1 182 ? 23.191 -3.793 -13.183 1.00 83.94 182 CYS A N 1
ATOM 1461 C CA . CYS A 1 182 ? 24.445 -4.212 -12.558 1.00 83.94 182 CYS A CA 1
ATOM 1462 C C . CYS A 1 182 ? 24.436 -5.705 -12.189 1.00 83.94 182 CYS A C 1
ATOM 1464 O O . CYS A 1 182 ? 25.387 -6.412 -12.527 1.00 83.94 182 CYS A O 1
ATOM 1466 N N . SER A 1 183 ? 23.362 -6.204 -11.567 1.00 79.06 183 SER A N 1
ATOM 1467 C CA . SER A 1 183 ? 23.192 -7.629 -11.234 1.00 79.06 183 SER A CA 1
ATOM 1468 C C . SER A 1 183 ? 23.227 -8.536 -12.467 1.00 79.06 183 SER A C 1
ATOM 1470 O O . SER A 1 183 ? 23.657 -9.683 -12.383 1.00 79.06 183 SER A O 1
ATOM 1472 N N . LEU A 1 184 ? 22.830 -8.014 -13.629 1.00 75.75 184 LEU A N 1
ATOM 1473 C CA . LEU A 1 184 ? 22.814 -8.727 -14.907 1.00 75.75 184 LEU A CA 1
ATOM 1474 C C . LEU A 1 184 ? 24.165 -8.708 -15.650 1.00 75.75 184 LEU A C 1
ATOM 1476 O O . LEU A 1 184 ? 24.230 -9.070 -16.822 1.00 75.75 184 LEU A O 1
ATOM 1480 N N . GLY A 1 185 ? 25.256 -8.298 -14.995 1.00 70.56 185 GLY A N 1
ATOM 1481 C CA . GLY A 1 185 ? 26.589 -8.234 -15.609 1.00 70.56 185 GLY A CA 1
ATOM 1482 C C . GLY A 1 185 ? 26.897 -6.901 -16.299 1.00 70.56 185 GLY A C 1
ATOM 1483 O O . GLY A 1 185 ? 27.932 -6.769 -16.952 1.00 70.56 185 GLY A O 1
ATOM 1484 N N . GLY A 1 186 ? 26.030 -5.899 -16.121 1.00 64.69 186 GLY A N 1
ATOM 1485 C CA . GLY A 1 186 ? 26.407 -4.490 -16.109 1.00 64.69 186 GLY A CA 1
ATOM 1486 C C . GLY A 1 186 ? 26.937 -3.900 -17.409 1.00 64.69 186 GLY A C 1
ATOM 1487 O O . GLY A 1 186 ? 27.885 -3.131 -17.343 1.00 64.69 186 GLY A O 1
ATOM 1488 N N . THR A 1 187 ? 26.351 -4.198 -18.574 1.00 68.81 187 THR A N 1
ATOM 1489 C CA . THR A 1 187 ? 26.607 -3.425 -19.813 1.00 68.81 187 THR A CA 1
ATOM 1490 C C . THR A 1 187 ? 25.469 -3.528 -20.839 1.00 68.81 187 THR A C 1
ATOM 1492 O O . THR A 1 187 ? 25.725 -3.702 -22.031 1.00 68.81 187 THR A O 1
ATOM 1495 N N . PHE A 1 188 ? 24.198 -3.402 -20.439 1.00 82.00 188 PHE A N 1
ATOM 1496 C CA . PHE A 1 188 ? 23.147 -3.264 -21.453 1.00 82.00 188 PHE A CA 1
ATOM 1497 C C . PHE A 1 188 ? 23.345 -1.967 -22.238 1.00 82.00 188 PHE A C 1
ATOM 1499 O O . PHE A 1 188 ? 23.190 -0.867 -21.710 1.00 82.00 188 PHE A O 1
ATOM 1506 N N . LYS A 1 189 ? 23.714 -2.101 -23.513 1.00 85.12 189 LYS A N 1
ATOM 1507 C CA . LYS A 1 189 ? 23.861 -0.983 -24.454 1.00 85.12 189 LYS A CA 1
ATOM 1508 C C . LYS A 1 189 ? 22.580 -0.776 -25.251 1.00 85.12 189 LYS A C 1
ATOM 1510 O O . LYS A 1 189 ? 22.354 0.305 -25.787 1.00 85.12 189 LYS A O 1
ATOM 1515 N N . SER A 1 190 ? 21.749 -1.810 -25.328 1.00 90.56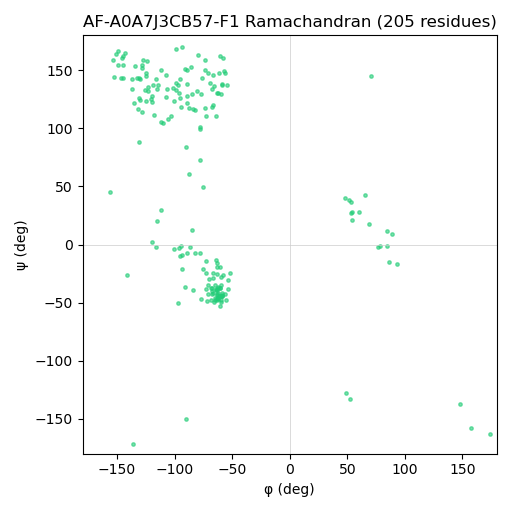 190 SER A N 1
ATOM 1516 C CA . SER A 1 190 ? 20.510 -1.844 -26.091 1.00 90.56 19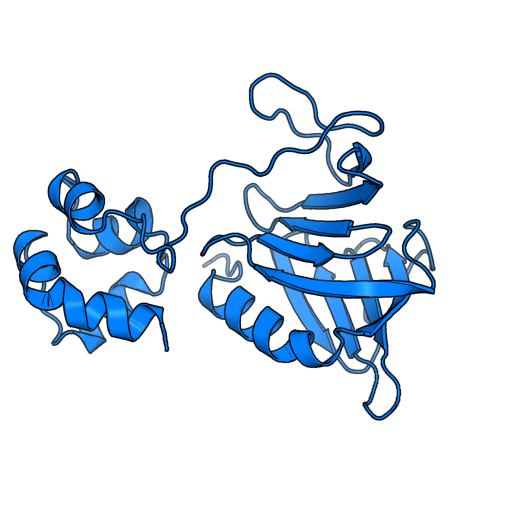0 SER A CA 1
ATOM 1517 C C . SER A 1 190 ? 19.435 -2.680 -25.395 1.00 90.56 190 SER A C 1
ATOM 1519 O O . SER A 1 190 ? 19.725 -3.529 -24.552 1.00 90.56 190 SER A O 1
ATOM 1521 N N . ASN A 1 191 ? 18.174 -2.467 -25.778 1.00 91.62 191 ASN A N 1
ATOM 1522 C CA . ASN A 1 191 ? 17.054 -3.278 -25.291 1.00 91.62 191 ASN A CA 1
ATOM 1523 C C . ASN A 1 191 ? 17.185 -4.752 -25.715 1.00 91.62 191 ASN A C 1
ATOM 1525 O O . ASN A 1 191 ? 16.712 -5.634 -25.005 1.00 91.62 191 ASN A O 1
ATOM 1529 N N . SER A 1 192 ? 17.900 -5.041 -26.806 1.00 91.31 192 SER A N 1
ATOM 1530 C CA . SER A 1 192 ? 18.246 -6.411 -27.200 1.00 91.31 192 SER A CA 1
ATOM 1531 C C . SER A 1 192 ? 19.112 -7.115 -26.154 1.00 91.31 192 SER A C 1
ATOM 1533 O O . SER A 1 192 ? 18.915 -8.299 -25.900 1.00 91.31 192 SER A O 1
ATOM 1535 N N . ASP A 1 193 ? 20.022 -6.394 -25.492 1.00 89.75 193 ASP A N 1
ATOM 1536 C CA . ASP A 1 193 ? 20.858 -6.973 -24.434 1.00 89.75 193 ASP A CA 1
ATOM 1537 C C . ASP A 1 193 ? 20.017 -7.353 -23.206 1.00 89.75 193 ASP A C 1
ATOM 1539 O O . ASP A 1 193 ? 20.236 -8.408 -22.608 1.00 89.75 193 ASP A O 1
ATOM 1543 N N . VAL A 1 194 ? 19.004 -6.538 -22.880 1.00 89.75 194 VAL A N 1
ATOM 1544 C CA . VAL A 1 194 ? 18.020 -6.842 -21.827 1.00 89.75 194 VAL A CA 1
ATOM 1545 C C . VAL A 1 194 ? 17.239 -8.108 -22.184 1.00 89.75 194 VAL A C 1
ATOM 1547 O O . VAL A 1 194 ? 17.097 -9.001 -21.352 1.00 89.75 194 VAL A O 1
ATOM 1550 N N . LEU A 1 195 ? 16.758 -8.209 -23.429 1.00 91.44 195 LEU A N 1
ATOM 1551 C CA . LEU A 1 195 ? 15.985 -9.358 -23.910 1.00 91.44 195 LEU A CA 1
ATOM 1552 C C . LEU A 1 195 ? 16.798 -10.658 -23.891 1.00 91.44 195 LEU A C 1
ATOM 1554 O O . LEU A 1 195 ? 16.274 -11.693 -23.488 1.00 91.44 195 LEU A O 1
ATOM 1558 N N . ASN A 1 196 ? 18.084 -10.602 -24.240 1.00 90.88 196 ASN A N 1
ATOM 1559 C CA . ASN A 1 196 ? 18.986 -11.756 -24.161 1.00 90.88 196 ASN A CA 1
ATOM 1560 C C . ASN A 1 196 ? 19.176 -12.271 -22.721 1.00 90.88 196 ASN A C 1
ATOM 1562 O O . ASN A 1 196 ? 19.574 -13.416 -22.529 1.00 90.88 196 ASN A O 1
ATOM 1566 N N . ASN A 1 197 ? 18.875 -11.443 -21.715 1.00 89.50 197 ASN A N 1
ATOM 1567 C CA . ASN A 1 197 ? 19.010 -11.757 -20.292 1.00 89.50 197 ASN A CA 1
ATOM 1568 C C . ASN A 1 197 ? 17.655 -11.777 -19.557 1.00 89.50 197 ASN A C 1
ATOM 1570 O O . ASN A 1 197 ? 17.600 -11.671 -18.328 1.00 89.50 197 ASN A O 1
ATOM 1574 N N . ILE A 1 198 ? 16.550 -11.929 -20.294 1.00 89.50 198 ILE A N 1
ATOM 1575 C CA . ILE A 1 198 ? 15.183 -11.812 -19.769 1.00 89.50 198 ILE A CA 1
ATOM 1576 C C . ILE A 1 198 ? 14.866 -12.808 -18.647 1.00 89.50 198 ILE A C 1
ATOM 1578 O O . ILE A 1 198 ? 14.142 -12.471 -17.711 1.00 89.50 198 ILE A O 1
ATOM 1582 N N . ASP A 1 199 ? 15.416 -14.020 -18.698 1.00 89.38 199 ASP A N 1
ATOM 1583 C CA . ASP A 1 199 ? 15.161 -15.039 -17.675 1.00 89.38 199 ASP A CA 1
ATOM 1584 C C . ASP A 1 199 ? 15.833 -14.690 -16.345 1.00 89.38 199 ASP A C 1
ATOM 1586 O O . ASP A 1 199 ? 15.265 -14.916 -15.275 1.00 89.38 199 ASP A O 1
ATOM 1590 N N . VAL A 1 200 ? 17.010 -14.064 -16.402 1.00 86.94 200 VAL A N 1
ATOM 1591 C CA . VAL A 1 200 ? 17.698 -13.575 -15.205 1.00 86.94 200 VAL A CA 1
ATOM 1592 C C . VAL A 1 200 ? 16.954 -12.365 -14.637 1.00 86.94 200 VAL A C 1
ATOM 1594 O O . VAL A 1 200 ? 16.695 -12.329 -13.438 1.00 86.94 200 VAL A O 1
ATOM 1597 N N . LEU A 1 201 ? 16.494 -11.440 -15.490 1.00 87.88 201 LEU A N 1
ATOM 1598 C CA . LEU A 1 201 ? 15.638 -10.319 -15.078 1.00 87.88 201 LEU A CA 1
ATOM 1599 C C . LEU A 1 201 ? 14.375 -10.804 -14.345 1.00 87.88 201 LEU A C 1
ATOM 1601 O O . LEU A 1 201 ? 14.054 -10.315 -13.262 1.00 87.88 201 LEU A O 1
ATOM 1605 N N . LYS A 1 202 ? 13.674 -11.798 -14.905 1.00 88.56 202 LYS A N 1
ATOM 1606 C CA . LYS A 1 202 ? 12.489 -12.405 -14.277 1.00 88.56 202 LYS A CA 1
ATOM 1607 C C . LYS A 1 202 ? 12.818 -13.043 -12.931 1.00 88.56 202 LYS A C 1
ATOM 1609 O O . LYS A 1 202 ? 12.004 -12.972 -12.014 1.00 88.56 202 LYS A O 1
ATOM 1614 N N . LYS A 1 203 ? 13.985 -13.675 -12.798 1.00 86.00 203 LYS A N 1
ATOM 1615 C CA . LYS A 1 203 ? 14.426 -14.268 -11.533 1.00 86.00 203 LYS A CA 1
ATOM 1616 C C . LYS A 1 203 ? 14.659 -13.197 -10.465 1.00 86.00 203 LYS A C 1
ATOM 1618 O O . LYS A 1 203 ? 14.159 -13.357 -9.358 1.00 86.00 203 LYS A O 1
ATOM 1623 N N . GLU A 1 204 ? 15.339 -12.105 -10.805 1.00 83.94 204 GLU A N 1
ATOM 1624 C CA . GLU A 1 204 ? 15.602 -10.993 -9.879 1.00 83.94 204 GLU A CA 1
ATOM 1625 C C . GLU A 1 204 ? 14.314 -10.312 -9.392 1.00 83.94 204 GLU A C 1
ATOM 1627 O O . GLU A 1 204 ? 14.203 -9.979 -8.219 1.00 83.94 204 GLU A O 1
ATOM 1632 N N . ILE A 1 205 ? 13.302 -10.168 -10.253 1.00 82.00 205 ILE A N 1
ATOM 1633 C CA . ILE A 1 205 ? 11.999 -9.583 -9.876 1.00 82.00 205 ILE A CA 1
ATOM 1634 C C . ILE A 1 205 ? 11.224 -10.459 -8.873 1.00 82.00 205 ILE A C 1
ATOM 1636 O O . ILE A 1 205 ? 10.409 -9.945 -8.105 1.00 82.00 205 ILE A O 1
ATOM 1640 N N . ASN A 1 206 ? 11.436 -11.778 -8.900 1.00 75.75 206 ASN A N 1
ATOM 1641 C CA . ASN A 1 206 ? 10.686 -12.739 -8.088 1.00 75.75 206 ASN A CA 1
ATOM 1642 C C . ASN A 1 206 ? 11.354 -13.099 -6.748 1.00 75.75 206 ASN A C 1
ATOM 1644 O O . ASN A 1 206 ? 10.719 -13.779 -5.937 1.00 75.75 206 ASN A O 1
ATOM 1648 N N . ASN A 1 207 ? 12.599 -12.672 -6.520 1.00 65.56 207 ASN A N 1
ATOM 1649 C CA . ASN A 1 207 ? 13.328 -12.887 -5.263 1.00 65.56 207 ASN A CA 1
ATOM 1650 C C . ASN A 1 207 ? 12.982 -11.817 -4.214 1.00 65.56 207 ASN A C 1
ATOM 1652 O O . ASN A 1 207 ? 12.831 -12.192 -3.023 1.00 65.56 207 ASN A O 1
#

Foldseek 3Di:
DPDFDFLVNVQVVLVVCQVLAQWFQAKKFQAPQGIWTWGDDPPDQIKIWTQGQLGDTDIDSDDPGDHDMRPDVRHGFHFNGWDDDASAQWIWGDGCKIWIWHNPPSIWIFIDHPQFTPDIPDFDQDPNDTRDGGDGDDDHDDHHLLDPPDDPPCQLVVDPDAQLVSCCPSRVCNPCSQVLCVVQVNDRRGSVSCVVSVVVSSVVVVD

Solvent-accessible surface area (b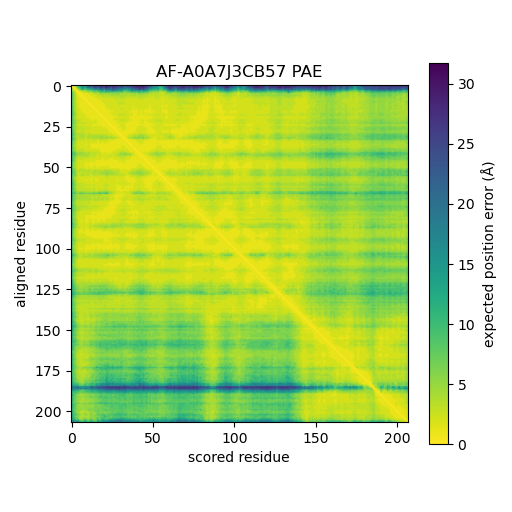ackbone atoms only — not comparable to full-atom values): 11476 Å² total; per-residue (Å²): 131,89,84,58,75,48,35,68,58,48,49,52,51,31,63,63,51,41,77,38,43,78,17,23,30,57,40,30,27,40,30,92,60,30,36,31,37,33,39,36,33,90,98,53,84,54,39,20,47,34,40,35,80,41,43,42,76,51,77,38,82,57,88,85,50,68,59,44,68,52,69,55,100,46,55,66,36,49,25,69,40,51,42,56,51,62,50,36,53,30,44,36,41,33,39,83,50,29,42,36,40,36,51,57,97,69,26,44,43,38,33,27,44,93,55,26,24,70,39,53,74,62,77,46,78,52,97,89,43,70,49,43,63,76,34,74,68,73,81,73,95,72,53,34,85,83,43,93,81,52,57,62,64,60,53,45,71,73,43,89,56,56,36,51,58,32,37,19,63,70,69,54,42,47,86,46,19,59,56,52,42,48,76,72,72,56,71,64,82,36,47,67,52,49,60,78,40,42,71,58,54,55,48,64,76,72,108

pLDDT: mean 92.21, std 8.35, range [38.34, 98.81]

Sequence (207 aa):
MKSSLSFAEIMSLVKYLGRYEGGFIEKNYYGEEGFSFKLRKSGIDSTYLHFVDNRFLFLSSENKIEGKKNFLPLENISISRIKQVGTDRILTIEGPRTLIIELMGGGNIFVLQEGVLLYVRKQVKRKGIILRPGEKYDFPDYIDLRSAQFDFISEISSSTSDPIRTLAVRLGLSKYADEINCSLGGTFKSNSDVLNNIDVLKKEINN